Protein AF-A0A388NVZ3-F1 (afdb_monomer)

Foldseek 3Di:
DDDADDDDDPLLRVQLVVCVVVVWDPLLSVLLSLLQCQQQVVVPHHQQAWDWDWDDDPPDPATDFIFGQHQAAKPPDDPCPQVVQFPAADPVNPGGQGHVSLCPFADSVGGRHRVLLSSQVSCVPPTPDAPLVSNVSSLCCQAVWDFRAQVRQVQQVDDDPDPSDDGPLVRCVRAPVSQVQAADPVSHGDHGRDTHHHNVVSVVSNCCSVVNSCCVQPDDPQPDVVVRRCVVDPDDDDHGIDDDDHGDGHRDDDDPPDDDPPPPVPPPPDDDPDDD

Mean predicted aligned error: 10.17 Å

Structure (mmCIF, N/CA/C/O backbone):
data_AF-A0A388NVZ3-F1
#
_entry.id   AF-A0A388NVZ3-F1
#
loop_
_atom_site.group_PDB
_atom_site.id
_atom_site.type_symbol
_atom_site.label_atom_id
_atom_site.label_alt_id
_atom_site.label_comp_id
_atom_site.label_asym_id
_atom_site.label_entity_id
_atom_site.label_seq_id
_atom_site.pdbx_PDB_ins_code
_atom_site.Cartn_x
_atom_site.Cartn_y
_atom_site.Cartn_z
_atom_site.occupancy
_atom_site.B_iso_or_equiv
_atom_site.auth_seq_id
_atom_site.auth_comp_id
_atom_site.auth_asym_id
_atom_site.auth_atom_id
_atom_site.pdbx_PDB_model_num
ATOM 1 N N . MET A 1 1 ? -19.280 10.468 18.216 1.00 57.72 1 MET A N 1
ATOM 2 C CA . MET A 1 1 ? -18.074 11.118 18.780 1.00 57.72 1 MET A CA 1
ATOM 3 C C . MET A 1 1 ? -17.338 11.816 17.650 1.00 57.72 1 MET A C 1
ATOM 5 O O . MET A 1 1 ? -17.316 11.244 16.565 1.00 57.72 1 MET A O 1
ATOM 9 N N . PRO A 1 2 ? -16.773 13.017 17.855 1.00 83.69 2 PRO A N 1
ATOM 10 C CA . PRO A 1 2 ? -15.914 13.631 16.850 1.00 83.69 2 PRO A CA 1
ATOM 11 C C . PRO A 1 2 ? -14.656 12.770 16.673 1.00 83.69 2 PRO A C 1
ATOM 13 O O . PRO A 1 2 ? -14.017 12.387 17.650 1.00 83.69 2 PRO A O 1
ATOM 16 N N . GLY A 1 3 ? -14.330 12.439 15.429 1.00 90.44 3 GLY A N 1
ATOM 17 C CA . GLY A 1 3 ? -13.141 11.686 15.049 1.00 90.44 3 GLY A CA 1
ATOM 18 C C . GLY A 1 3 ? -12.587 12.255 13.750 1.00 90.44 3 GLY A C 1
ATOM 19 O O . GLY A 1 3 ? -13.337 12.815 12.953 1.00 90.44 3 GLY A O 1
ATOM 20 N N . MET A 1 4 ? -11.276 12.148 13.559 1.00 96.88 4 MET A N 1
ATOM 21 C CA . MET A 1 4 ? -10.592 12.653 12.372 1.00 96.88 4 MET A CA 1
ATOM 22 C C . MET A 1 4 ? -9.753 11.534 11.770 1.00 96.88 4 MET A C 1
ATOM 24 O O . MET A 1 4 ? -9.074 10.807 12.495 1.00 96.88 4 MET A O 1
ATOM 28 N N . ILE A 1 5 ? -9.781 11.428 10.447 1.00 97.75 5 ILE A N 1
ATOM 29 C CA . ILE A 1 5 ? -8.901 10.554 9.683 1.00 97.75 5 ILE A CA 1
ATOM 30 C C . ILE A 1 5 ? -8.336 11.335 8.502 1.00 97.75 5 ILE A C 1
ATOM 32 O O . ILE A 1 5 ? -9.037 12.124 7.874 1.00 97.75 5 ILE A O 1
ATOM 36 N N . VAL A 1 6 ? -7.050 11.135 8.230 1.00 98.19 6 VAL A N 1
ATOM 37 C CA . VAL A 1 6 ? -6.326 11.799 7.146 1.00 98.19 6 VAL A CA 1
ATOM 38 C C . VAL A 1 6 ? -5.511 10.742 6.419 1.00 98.19 6 VAL A C 1
ATOM 40 O O . VAL A 1 6 ? -4.816 9.949 7.054 1.00 98.19 6 VAL A O 1
ATOM 43 N N . ALA A 1 7 ? -5.607 10.717 5.094 1.00 97.00 7 ALA A N 1
ATOM 44 C CA . ALA A 1 7 ? -4.864 9.808 4.234 1.00 97.00 7 ALA A CA 1
ATOM 45 C C . ALA A 1 7 ? -4.713 10.426 2.826 1.00 97.00 7 ALA A C 1
ATOM 47 O O . ALA A 1 7 ? -5.509 11.303 2.485 1.00 97.00 7 ALA A O 1
ATOM 48 N N . PRO A 1 8 ? -3.737 9.985 2.003 1.00 94.94 8 PRO A N 1
ATOM 49 C CA . PRO A 1 8 ? -3.503 10.553 0.670 1.00 94.94 8 PRO A CA 1
ATOM 50 C C . PRO A 1 8 ? -4.721 10.524 -0.261 1.00 94.94 8 PRO A C 1
ATOM 52 O O . PRO A 1 8 ? -5.013 11.513 -0.927 1.00 94.94 8 PRO A O 1
ATOM 55 N N . GLN A 1 9 ? -5.437 9.397 -0.308 1.00 95.75 9 GLN A N 1
ATOM 56 C CA . GLN A 1 9 ? -6.577 9.229 -1.210 1.00 95.75 9 GLN A CA 1
ATOM 57 C C . GLN A 1 9 ? -7.928 9.463 -0.506 1.00 95.75 9 GLN A C 1
ATOM 59 O O . GLN A 1 9 ? -8.178 8.854 0.542 1.00 95.75 9 GLN A O 1
ATOM 64 N N . PRO A 1 10 ? -8.843 10.260 -1.099 1.00 96.19 10 PRO A N 1
ATOM 65 C CA . PRO A 1 10 ? -10.142 10.584 -0.502 1.00 96.19 10 PRO A CA 1
ATOM 66 C C . PRO A 1 10 ? -11.015 9.369 -0.180 1.00 96.19 10 PRO A C 1
ATOM 68 O O . PRO A 1 10 ? -11.610 9.320 0.889 1.00 96.19 10 PRO A O 1
ATOM 71 N N . MET A 1 11 ? -11.055 8.351 -1.047 1.00 97.31 11 MET A N 1
ATOM 72 C CA . MET A 1 11 ? -11.863 7.148 -0.794 1.00 97.31 11 MET A CA 1
ATOM 73 C C . MET A 1 11 ? -11.369 6.364 0.432 1.00 97.31 11 MET A C 1
ATOM 75 O O . MET A 1 11 ? -12.171 5.803 1.170 1.00 97.31 11 MET A O 1
ATOM 79 N N . ALA A 1 12 ? -10.059 6.358 0.702 1.00 98.25 12 ALA A N 1
ATOM 80 C CA . ALA A 1 12 ? -9.522 5.739 1.915 1.00 98.25 12 ALA A CA 1
ATOM 81 C C . ALA A 1 12 ? -9.937 6.513 3.178 1.00 98.25 12 ALA A C 1
ATOM 83 O O . ALA A 1 12 ? -10.292 5.904 4.187 1.00 98.25 12 ALA A O 1
ATOM 84 N N . VAL A 1 13 ? -9.928 7.851 3.107 1.00 98.38 13 VAL A N 1
ATOM 85 C CA . VAL A 1 13 ? -10.438 8.734 4.171 1.00 98.38 13 VAL A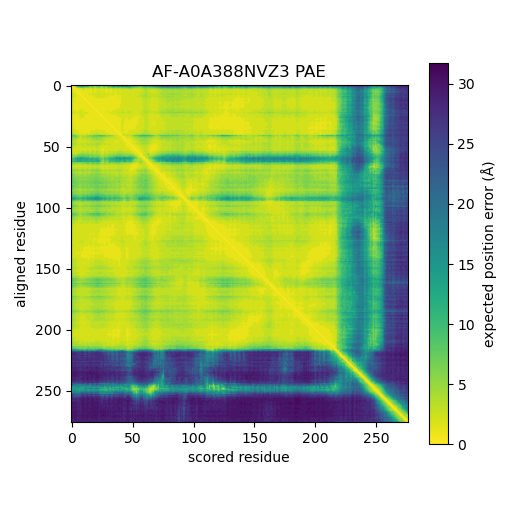 CA 1
ATOM 86 C C . VAL A 1 13 ? -11.924 8.475 4.406 1.00 98.38 13 VAL A C 1
ATOM 88 O O . VAL A 1 13 ? -12.338 8.316 5.550 1.00 98.38 13 VAL A O 1
ATOM 91 N N . GLU A 1 14 ? -12.716 8.385 3.340 1.00 98.31 14 GLU A N 1
ATOM 92 C CA . GLU A 1 14 ? -14.161 8.180 3.411 1.00 98.31 14 GLU A CA 1
ATOM 93 C C . GLU A 1 14 ? -14.522 6.847 4.078 1.00 98.31 14 GLU A C 1
ATOM 95 O O . GLU A 1 14 ? -15.328 6.821 5.008 1.00 98.31 14 GLU A O 1
ATOM 100 N N . GLU A 1 15 ? -13.898 5.740 3.665 1.00 98.69 15 GLU A N 1
ATOM 101 C CA . GLU A 1 15 ? -14.179 4.427 4.258 1.00 98.69 15 GLU A CA 1
ATOM 102 C C . GLU A 1 15 ? -13.719 4.348 5.723 1.00 98.69 15 GLU A C 1
ATOM 104 O O . GLU A 1 15 ? -14.433 3.806 6.566 1.00 98.69 15 GLU A O 1
ATOM 109 N N . GLY A 1 16 ? -12.587 4.962 6.083 1.00 98.44 16 GLY A N 1
ATOM 110 C CA . GLY A 1 16 ? -12.192 5.062 7.490 1.00 98.44 16 GLY A CA 1
ATOM 111 C C . GLY A 1 16 ? -13.115 5.973 8.314 1.00 98.44 16 GLY A C 1
ATOM 112 O O . GLY A 1 16 ? -13.427 5.662 9.464 1.00 98.44 16 GLY A O 1
ATOM 113 N N . ALA A 1 17 ? -13.624 7.063 7.732 1.00 98.44 17 ALA A N 1
ATOM 114 C CA . ALA A 1 17 ? -14.586 7.947 8.388 1.00 98.44 17 ALA A CA 1
ATOM 115 C C . ALA A 1 17 ? -15.931 7.244 8.630 1.00 98.44 17 ALA A C 1
ATOM 117 O O . ALA A 1 17 ? -16.510 7.399 9.706 1.00 98.44 17 ALA A O 1
ATOM 118 N N . LYS A 1 18 ? -16.394 6.410 7.685 1.00 98.12 18 LYS A N 1
ATOM 119 C CA . LYS A 1 18 ? -17.573 5.544 7.865 1.00 98.12 18 LYS A CA 1
ATOM 120 C C . LYS A 1 18 ? -17.399 4.603 9.058 1.00 98.12 18 LYS A C 1
ATOM 122 O O . LYS A 1 18 ? -18.326 4.455 9.851 1.00 98.12 18 LYS A O 1
ATOM 127 N N . VAL A 1 19 ? -16.207 4.031 9.243 1.00 98.25 19 VAL A N 1
ATOM 128 C CA . VAL A 1 19 ? -15.903 3.172 10.401 1.00 98.25 19 VAL A CA 1
ATOM 129 C C . VAL A 1 19 ? -15.973 3.948 11.719 1.00 98.25 19 VAL A C 1
ATOM 131 O O . VAL A 1 19 ? -16.597 3.468 12.667 1.00 98.25 19 VAL A O 1
ATOM 134 N N . LEU A 1 20 ? -15.408 5.160 11.783 1.00 97.88 20 LEU A N 1
ATOM 135 C CA . LEU A 1 20 ? -15.523 6.028 12.966 1.00 97.88 20 LEU A CA 1
ATOM 136 C C . LEU A 1 20 ? -16.984 6.401 13.257 1.00 97.88 20 LEU A C 1
ATOM 138 O O . LEU A 1 20 ? -17.428 6.327 14.404 1.00 97.88 20 LEU A O 1
ATOM 142 N N . ALA A 1 21 ? -17.746 6.768 12.224 1.00 97.25 21 ALA A N 1
ATOM 143 C CA . ALA A 1 21 ? -19.162 7.112 12.342 1.00 97.25 21 ALA A CA 1
ATOM 144 C C . ALA A 1 21 ? -20.006 5.923 12.832 1.00 97.25 21 ALA A C 1
ATOM 146 O O . ALA A 1 21 ? -20.925 6.106 13.627 1.00 97.25 21 ALA A O 1
ATOM 147 N N . ALA A 1 22 ? -19.643 4.703 12.430 1.00 96.69 22 ALA A N 1
ATOM 148 C CA . ALA A 1 22 ? -20.253 3.460 12.890 1.00 96.69 22 ALA A CA 1
ATOM 149 C C . ALA A 1 22 ? -19.779 3.014 14.292 1.00 96.69 22 ALA A C 1
ATOM 151 O O . ALA A 1 22 ? -20.114 1.914 14.733 1.00 96.69 22 ALA A O 1
ATOM 152 N N . GLY A 1 23 ? -18.987 3.825 15.002 1.00 96.25 23 GLY A N 1
ATOM 153 C CA . GLY A 1 23 ? -18.524 3.541 16.364 1.00 96.25 23 GLY A CA 1
ATOM 154 C C . GLY A 1 23 ? -17.281 2.652 16.455 1.00 96.25 23 GLY A C 1
ATOM 155 O O . GLY A 1 23 ? -16.967 2.166 17.539 1.00 96.25 23 GLY A O 1
ATOM 156 N N . GLY A 1 24 ? -16.577 2.415 15.343 1.00 97.19 24 GLY A N 1
ATOM 157 C CA . GLY A 1 24 ? -15.221 1.863 15.374 1.00 97.19 24 GLY A CA 1
ATOM 158 C C . GLY A 1 24 ? -14.233 2.838 16.020 1.00 97.19 24 GLY A C 1
ATOM 159 O O . GLY A 1 24 ? -14.474 4.046 16.097 1.00 97.19 24 GLY A O 1
ATOM 160 N N . ASN A 1 25 ? -13.111 2.318 16.504 1.00 96.50 25 ASN A N 1
ATOM 161 C CA . ASN A 1 25 ? -12.053 3.131 17.086 1.00 96.50 25 ASN A CA 1
ATOM 162 C C . ASN A 1 25 ? -11.057 3.630 16.017 1.00 96.50 25 ASN A C 1
ATOM 164 O O . ASN A 1 25 ? -11.170 3.330 14.828 1.00 96.50 25 ASN A O 1
ATOM 168 N N . ALA A 1 26 ? -10.054 4.402 16.447 1.00 96.81 26 ALA A N 1
ATOM 169 C CA . ALA A 1 26 ? -9.039 4.956 15.548 1.00 96.81 26 ALA A CA 1
ATOM 170 C C . ALA A 1 26 ? -8.237 3.882 14.784 1.00 96.81 26 ALA A C 1
ATOM 172 O O . ALA A 1 26 ? -7.829 4.118 13.650 1.00 96.81 26 ALA A O 1
ATOM 173 N N . PHE A 1 27 ? -8.022 2.707 15.380 1.00 97.62 27 PHE A N 1
ATOM 174 C CA . PHE A 1 27 ? -7.290 1.605 14.758 1.00 97.62 27 PHE A CA 1
ATOM 175 C C . PHE A 1 27 ? -8.147 0.863 13.732 1.00 97.62 27 PHE A C 1
ATOM 177 O O . PHE A 1 27 ? -7.641 0.571 12.652 1.00 97.62 27 PHE A O 1
ATOM 184 N N . ASP A 1 28 ? -9.438 0.641 14.010 1.00 98.44 28 ASP A N 1
ATOM 185 C CA . ASP A 1 28 ? -10.381 0.074 13.036 1.00 98.44 28 ASP A CA 1
ATOM 186 C C . ASP A 1 28 ? -10.428 0.945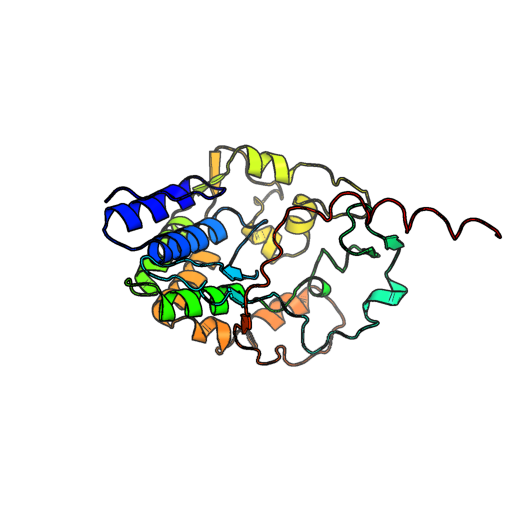 11.769 1.00 98.44 28 ASP A C 1
ATOM 188 O O . ASP A 1 28 ? -10.295 0.468 10.638 1.00 98.44 28 ASP A O 1
ATOM 192 N N . ALA A 1 29 ? -10.555 2.260 11.966 1.00 98.50 29 ALA A N 1
ATOM 193 C CA . ALA A 1 29 ? -10.580 3.232 10.882 1.00 98.50 29 ALA A CA 1
ATOM 194 C C . ALA A 1 29 ? -9.253 3.269 10.108 1.00 98.50 29 ALA A C 1
ATOM 196 O O . ALA A 1 29 ? -9.261 3.282 8.878 1.00 98.50 29 ALA A O 1
ATOM 197 N N . ALA A 1 30 ? -8.114 3.235 10.810 1.00 98.25 30 ALA A N 1
ATOM 198 C CA . ALA A 1 30 ? -6.791 3.240 10.190 1.00 98.25 30 ALA A CA 1
ATOM 199 C C . ALA A 1 30 ? -6.510 1.967 9.377 1.00 98.25 30 ALA A C 1
ATOM 201 O O . ALA A 1 30 ? -5.986 2.068 8.270 1.00 98.25 30 ALA A O 1
ATOM 202 N N . VAL A 1 31 ? -6.871 0.781 9.882 1.00 98.50 31 VAL A N 1
ATOM 203 C CA . VAL A 1 31 ? -6.703 -0.489 9.152 1.00 98.50 31 VAL A CA 1
ATOM 204 C C . VAL A 1 31 ? -7.575 -0.505 7.899 1.00 98.50 31 VAL A C 1
ATOM 206 O O . VAL A 1 31 ? -7.082 -0.845 6.824 1.00 98.50 31 VAL A O 1
ATOM 209 N N . THR A 1 32 ? -8.832 -0.071 8.014 1.00 98.75 32 THR A N 1
ATOM 210 C CA . THR A 1 32 ? -9.753 0.024 6.870 1.00 98.75 32 THR A CA 1
ATOM 211 C C . THR A 1 32 ? -9.222 0.988 5.813 1.00 98.75 32 THR A C 1
ATOM 213 O O . THR A 1 32 ? -9.114 0.639 4.637 1.00 98.75 32 THR A O 1
ATOM 216 N N . ALA A 1 33 ? -8.813 2.189 6.232 1.00 98.62 33 ALA A N 1
ATOM 217 C CA . ALA A 1 33 ? -8.243 3.179 5.329 1.00 98.62 33 ALA A CA 1
ATOM 218 C C . ALA A 1 33 ? -6.954 2.675 4.673 1.00 98.62 33 ALA A C 1
ATOM 220 O O . ALA A 1 33 ? -6.791 2.851 3.472 1.00 98.62 33 ALA A O 1
ATOM 221 N N . ALA A 1 34 ? -6.060 2.010 5.411 1.00 98.12 34 ALA A N 1
ATOM 222 C CA . ALA A 1 34 ? -4.831 1.442 4.859 1.00 98.12 34 ALA A CA 1
ATOM 223 C C . ALA A 1 34 ? -5.108 0.335 3.828 1.00 98.12 34 ALA A C 1
ATOM 225 O O . ALA A 1 34 ? -4.442 0.286 2.793 1.00 98.12 34 ALA A O 1
ATOM 226 N N . ALA A 1 35 ? -6.104 -0.523 4.072 1.00 98.12 35 ALA A N 1
ATOM 227 C CA . ALA A 1 35 ? -6.509 -1.556 3.123 1.00 98.12 35 ALA A CA 1
ATOM 228 C C . ALA A 1 35 ? -7.051 -0.942 1.822 1.00 98.12 35 ALA A C 1
ATOM 230 O O . ALA A 1 35 ? -6.645 -1.353 0.736 1.00 98.12 35 ALA A O 1
ATOM 231 N N . VAL A 1 36 ? -7.911 0.078 1.923 1.00 98.56 36 VAL A N 1
ATOM 232 C CA . VAL A 1 36 ? -8.451 0.799 0.759 1.00 98.56 36 VAL A CA 1
ATOM 233 C C . VAL A 1 36 ? -7.349 1.559 0.022 1.00 98.56 36 VAL A C 1
ATOM 235 O O . VAL A 1 36 ? -7.241 1.445 -1.196 1.00 98.56 36 VAL A O 1
ATOM 238 N N . GLN A 1 37 ? -6.487 2.274 0.749 1.00 98.00 37 GLN A N 1
ATOM 239 C CA . GLN A 1 37 ? -5.323 2.983 0.207 1.00 98.00 37 GLN A CA 1
ATOM 240 C C . GLN A 1 37 ? -4.444 2.046 -0.624 1.00 98.00 37 GLN A C 1
ATOM 242 O O . GLN A 1 37 ? -4.074 2.372 -1.746 1.00 98.00 37 GLN A O 1
ATOM 247 N N . GLY A 1 38 ? -4.177 0.850 -0.095 1.00 96.56 38 GLY A N 1
ATOM 248 C CA . GLY A 1 38 ? -3.367 -0.162 -0.759 1.00 96.56 38 GLY A CA 1
ATOM 249 C C . GLY A 1 38 ? -3.966 -0.713 -2.052 1.00 96.56 38 GLY A C 1
ATOM 250 O O . GLY A 1 38 ? -3.234 -1.353 -2.801 1.00 96.56 38 GLY A O 1
ATOM 251 N N . VAL A 1 39 ? -5.260 -0.499 -2.311 1.00 97.00 39 VAL A N 1
ATOM 252 C CA . VAL A 1 39 ? -5.921 -0.829 -3.584 1.00 97.00 39 VAL A CA 1
ATOM 253 C C . VAL A 1 39 ? -5.781 0.324 -4.573 1.00 97.00 39 VAL A C 1
ATOM 255 O O . VAL A 1 39 ? -5.404 0.105 -5.722 1.00 97.00 39 VAL A O 1
ATOM 258 N N . ILE A 1 40 ? -6.078 1.544 -4.125 1.00 96.31 40 ILE A N 1
ATOM 259 C CA . ILE A 1 40 ? -6.248 2.705 -5.009 1.00 96.31 40 ILE A CA 1
ATOM 260 C C . ILE A 1 40 ? -4.966 3.523 -5.225 1.00 96.31 40 ILE A C 1
ATOM 262 O O . ILE A 1 40 ? -4.925 4.356 -6.131 1.00 96.31 40 ILE A O 1
ATOM 266 N N . ASP A 1 41 ? -3.909 3.269 -4.444 1.00 94.31 41 ASP A N 1
ATOM 267 C CA . ASP A 1 41 ? -2.601 3.926 -4.559 1.00 94.31 41 ASP A CA 1
ATOM 268 C C . ASP A 1 41 ? -1.428 2.931 -4.740 1.00 94.31 41 ASP A C 1
ATOM 270 O O . ASP A 1 41 ? -0.518 2.845 -3.905 1.00 94.31 41 ASP A O 1
ATOM 274 N N . PRO A 1 42 ? -1.414 2.170 -5.852 1.00 83.56 42 PRO A N 1
ATOM 275 C CA . PRO A 1 42 ? -0.593 0.962 -6.029 1.00 83.56 42 PRO A CA 1
ATOM 276 C C . PRO A 1 42 ? 0.923 1.195 -6.065 1.00 83.56 42 PRO A C 1
ATOM 278 O O . PRO A 1 42 ? 1.695 0.254 -5.899 1.00 83.56 42 PRO A O 1
ATOM 281 N N . HIS A 1 43 ? 1.359 2.435 -6.295 1.00 88.31 43 HIS A N 1
ATOM 282 C CA . HIS A 1 43 ? 2.780 2.798 -6.394 1.00 88.31 43 HIS A CA 1
ATOM 283 C C . HIS A 1 43 ? 3.384 3.228 -5.060 1.00 88.31 43 HIS A C 1
ATOM 285 O O . HIS A 1 43 ? 4.600 3.339 -4.944 1.00 88.31 43 HIS A O 1
ATOM 291 N N . SER A 1 44 ? 2.540 3.472 -4.060 1.00 91.69 44 SER A N 1
ATOM 292 C CA . SER A 1 44 ? 2.953 4.064 -2.788 1.00 91.69 44 SER A CA 1
ATOM 293 C C . SER A 1 44 ? 2.725 3.116 -1.619 1.00 91.69 44 SER A C 1
ATOM 295 O O . SER A 1 44 ? 3.501 3.121 -0.664 1.00 91.69 44 SER A O 1
ATOM 297 N N . CYS A 1 45 ? 1.690 2.276 -1.675 1.00 94.00 45 CYS A N 1
ATOM 298 C CA . CYS A 1 45 ? 1.421 1.305 -0.623 1.00 94.00 45 CYS A CA 1
ATOM 299 C C . CYS A 1 45 ? 0.625 0.097 -1.133 1.00 94.00 45 CYS A C 1
ATOM 301 O O . CYS A 1 45 ? 0.082 0.093 -2.233 1.00 94.00 45 CYS A O 1
ATOM 303 N N . GLY A 1 46 ? 0.561 -0.950 -0.312 1.00 94.94 46 GLY A N 1
ATOM 304 C CA . GLY A 1 46 ? -0.203 -2.156 -0.611 1.00 94.94 46 GLY A CA 1
ATOM 305 C C . GLY A 1 46 ? 0.262 -3.351 0.210 1.00 94.94 46 GLY A C 1
ATOM 306 O O . GLY A 1 46 ? 1.207 -3.257 0.999 1.00 94.94 46 GLY A O 1
ATOM 307 N N . LEU A 1 47 ? -0.376 -4.505 -0.005 1.00 94.12 47 LEU A N 1
ATOM 308 C CA . LEU A 1 47 ? -0.048 -5.739 0.723 1.00 94.12 47 LEU A CA 1
ATOM 309 C C . LEU A 1 47 ? 1.412 -6.195 0.527 1.00 94.12 47 LEU A C 1
ATOM 311 O O . LEU A 1 47 ? 1.958 -6.883 1.388 1.00 94.12 47 LEU A O 1
ATOM 315 N N . GLY A 1 48 ? 2.044 -5.806 -0.587 1.00 91.56 48 GLY A N 1
ATOM 316 C CA . GLY A 1 48 ? 3.451 -6.087 -0.896 1.00 91.56 48 GLY A CA 1
ATOM 317 C C . GLY A 1 48 ? 4.467 -5.201 -0.161 1.00 91.56 48 GLY A C 1
ATOM 318 O O . GLY A 1 48 ? 5.665 -5.420 -0.303 1.00 91.56 48 GLY A O 1
ATOM 319 N N . GLY A 1 49 ? 4.013 -4.211 0.611 1.00 92.69 49 GLY A N 1
ATOM 320 C CA . GLY A 1 49 ? 4.876 -3.249 1.294 1.00 92.69 49 GLY A CA 1
ATOM 321 C C . GLY A 1 49 ? 5.237 -3.623 2.733 1.00 92.69 49 GLY A C 1
ATOM 322 O O . GLY A 1 49 ? 5.249 -4.788 3.145 1.00 92.69 49 GLY A O 1
ATOM 323 N N . TYR A 1 50 ? 5.504 -2.588 3.523 1.00 93.62 50 TYR A N 1
ATOM 324 C CA . TYR A 1 50 ? 5.832 -2.649 4.945 1.00 93.62 50 TYR A CA 1
ATOM 325 C C . TYR A 1 50 ? 4.914 -1.733 5.753 1.00 93.62 50 TYR A C 1
ATOM 327 O O . TYR A 1 50 ? 4.182 -0.924 5.188 1.00 93.62 50 TYR A O 1
ATOM 335 N N . LEU A 1 51 ? 4.948 -1.864 7.075 1.00 95.12 51 LEU A N 1
ATOM 336 C CA . LEU A 1 51 ? 4.138 -1.057 7.976 1.00 95.12 51 LEU A CA 1
ATOM 337 C C . LEU A 1 51 ? 4.949 -0.627 9.193 1.00 95.12 51 LEU A C 1
ATOM 339 O O . LEU A 1 51 ? 5.690 -1.419 9.767 1.00 95.12 51 LEU A O 1
ATOM 343 N N . VAL A 1 52 ? 4.738 0.614 9.621 1.00 95.44 52 VAL A N 1
ATOM 344 C CA . VAL A 1 52 ? 5.154 1.100 10.936 1.00 95.44 52 VAL A CA 1
ATOM 345 C C . VAL A 1 52 ? 3.957 1.794 11.576 1.00 95.44 52 VAL A C 1
ATOM 347 O O . VAL A 1 52 ? 3.386 2.702 10.978 1.00 95.44 52 VAL A O 1
ATOM 350 N N . LEU A 1 53 ? 3.580 1.386 12.788 1.00 95.25 53 LEU A N 1
ATOM 351 C CA . LEU A 1 53 ? 2.567 2.072 13.588 1.00 95.25 53 LEU A CA 1
ATOM 352 C C . LEU A 1 53 ? 3.227 2.751 14.782 1.00 95.25 53 LEU A C 1
ATOM 354 O O . LEU A 1 53 ? 3.889 2.107 15.597 1.00 95.25 53 LEU A O 1
ATOM 358 N N . THR A 1 54 ? 2.948 4.043 14.929 1.00 94.69 54 THR A N 1
ATOM 359 C CA . THR A 1 54 ? 3.048 4.727 16.217 1.00 94.69 54 THR A CA 1
ATOM 360 C C . THR A 1 54 ? 1.638 4.927 16.756 1.00 94.69 54 THR A C 1
ATOM 362 O O . THR A 1 54 ? 0.731 5.294 16.012 1.00 94.69 54 THR A O 1
ATOM 365 N N . ALA A 1 55 ? 1.440 4.634 18.037 1.00 92.31 55 ALA A N 1
ATOM 366 C CA . ALA A 1 55 ? 0.130 4.672 18.666 1.00 92.31 55 ALA A CA 1
ATOM 367 C C . ALA A 1 55 ? 0.185 5.447 19.981 1.00 92.31 55 ALA A C 1
ATOM 369 O O . ALA A 1 55 ? 1.212 5.506 20.660 1.00 92.31 55 ALA A O 1
ATOM 370 N N . HIS A 1 56 ? -0.948 6.039 20.337 1.00 90.44 56 HIS A N 1
ATOM 371 C CA . HIS A 1 56 ? -1.166 6.656 21.633 1.00 90.44 56 HIS A CA 1
ATOM 372 C C . HIS A 1 56 ? -2.625 6.433 22.016 1.00 90.44 56 HIS A C 1
ATOM 374 O O . HIS A 1 56 ? -3.526 6.893 21.313 1.00 90.44 56 HIS A O 1
ATOM 380 N N . ARG A 1 57 ? -2.862 5.687 23.097 1.00 90.19 57 ARG A N 1
ATOM 381 C CA . ARG A 1 57 ? -4.215 5.398 23.581 1.00 90.19 57 ARG A CA 1
ATOM 382 C C . ARG A 1 57 ? -4.574 6.325 24.734 1.00 90.19 57 ARG A C 1
ATOM 384 O O . ARG A 1 57 ? -3.727 6.678 25.550 1.00 90.19 57 ARG A O 1
ATOM 391 N N . THR A 1 58 ? -5.846 6.697 24.806 1.00 87.62 58 THR A N 1
ATOM 392 C CA . THR A 1 58 ? -6.382 7.543 25.876 1.00 87.62 58 THR A CA 1
ATOM 393 C C . THR A 1 58 ? -6.037 6.979 27.254 1.00 87.62 58 THR A C 1
ATOM 395 O O . THR A 1 58 ? -6.164 5.778 27.487 1.00 87.62 58 THR A O 1
ATOM 398 N N . GLY A 1 59 ? -5.613 7.852 28.168 1.00 86.31 59 GLY A N 1
ATOM 399 C CA . GLY A 1 59 ? -5.286 7.481 29.546 1.00 86.31 59 GLY A CA 1
ATOM 400 C C . GLY A 1 59 ? -3.919 6.816 29.730 1.00 86.31 59 GLY A C 1
ATOM 401 O O . GLY A 1 59 ? -3.570 6.488 30.861 1.00 86.31 59 GLY A O 1
ATOM 402 N N . GLN A 1 60 ? -3.127 6.633 28.668 1.00 83.88 60 GLN A N 1
ATOM 403 C CA . GLN A 1 60 ? -1.748 6.176 28.806 1.00 83.88 60 GLN A CA 1
ATOM 404 C C . GLN A 1 60 ? -0.775 7.346 28.927 1.00 83.88 60 GLN A C 1
ATOM 406 O O . GLN A 1 60 ? -0.779 8.271 28.123 1.00 83.88 60 GLN A O 1
ATOM 411 N N . THR A 1 61 ? 0.075 7.284 29.949 1.00 79.81 61 THR A N 1
ATOM 412 C CA . THR A 1 61 ? 1.174 8.232 30.181 1.00 79.81 61 THR A CA 1
ATOM 413 C C . THR A 1 61 ? 2.466 7.796 29.496 1.00 79.81 61 THR A C 1
ATOM 415 O O . THR A 1 61 ? 3.286 8.633 29.126 1.00 79.81 61 THR A O 1
ATOM 418 N N . ALA A 1 62 ? 2.644 6.487 29.304 1.00 79.94 62 ALA A N 1
ATOM 419 C CA . ALA A 1 62 ? 3.747 5.922 28.543 1.00 79.94 62 ALA A CA 1
ATOM 420 C C . ALA A 1 62 ? 3.339 5.721 27.072 1.00 79.94 62 ALA A C 1
ATOM 422 O O . ALA A 1 62 ? 2.201 5.332 26.802 1.00 79.94 62 ALA A O 1
ATOM 423 N N . PRO A 1 63 ? 4.248 5.958 26.111 1.00 75.38 63 PRO A N 1
ATOM 424 C CA . PRO A 1 63 ? 3.977 5.685 24.707 1.00 75.38 63 PRO A CA 1
ATOM 425 C C . PRO A 1 63 ? 3.801 4.182 24.463 1.00 75.38 63 PRO A C 1
ATOM 427 O O . PRO A 1 63 ? 4.543 3.363 25.009 1.00 75.38 63 PRO A O 1
ATOM 430 N N . GLU A 1 64 ? 2.861 3.829 23.585 1.00 87.06 64 GLU A N 1
ATOM 431 C CA . GLU A 1 64 ? 2.723 2.456 23.097 1.00 87.06 64 GLU A CA 1
ATOM 432 C C . GLU A 1 64 ? 4.002 2.028 22.350 1.00 87.06 64 GLU A C 1
ATOM 434 O O . GLU A 1 64 ? 4.648 2.859 21.690 1.00 87.06 64 GLU A O 1
ATOM 439 N N . PRO A 1 65 ? 4.381 0.738 22.409 1.00 85.75 65 PRO A N 1
ATOM 440 C CA . PRO A 1 65 ? 5.455 0.212 21.582 1.00 85.75 65 PRO A CA 1
ATOM 441 C C . PRO A 1 65 ? 5.177 0.450 20.096 1.00 85.75 65 PRO A C 1
ATOM 443 O O . PRO A 1 65 ? 4.047 0.314 19.627 1.00 85.75 65 PRO A O 1
ATOM 446 N N . ILE A 1 66 ? 6.229 0.754 19.338 1.00 90.88 66 ILE A N 1
ATOM 447 C CA . ILE A 1 66 ? 6.126 0.855 17.882 1.00 90.88 66 ILE A CA 1
ATOM 448 C C . ILE A 1 66 ? 5.906 -0.551 17.333 1.00 90.88 66 ILE A C 1
ATOM 450 O O . ILE A 1 66 ? 6.705 -1.441 17.630 1.00 90.88 66 ILE A O 1
ATOM 454 N N . ILE A 1 67 ? 4.871 -0.741 16.514 1.00 91.56 67 ILE A N 1
ATOM 455 C CA . ILE A 1 67 ? 4.765 -1.942 15.679 1.00 91.56 67 ILE A CA 1
ATOM 456 C C . ILE A 1 67 ? 5.565 -1.670 14.414 1.00 91.56 67 ILE A C 1
ATOM 458 O O . ILE A 1 67 ? 5.166 -0.848 13.595 1.00 91.56 67 ILE A O 1
ATOM 462 N N . ASP A 1 68 ? 6.690 -2.359 14.272 1.00 91.81 68 ASP A N 1
ATOM 463 C CA . ASP A 1 68 ? 7.568 -2.298 13.109 1.00 91.81 68 ASP A CA 1
ATOM 464 C C . ASP A 1 68 ? 7.470 -3.615 12.326 1.00 91.81 68 ASP A C 1
ATOM 466 O O . ASP A 1 68 ? 7.863 -4.689 12.798 1.00 91.81 68 ASP A O 1
ATOM 470 N N . ALA A 1 69 ? 6.902 -3.539 11.127 1.00 92.56 69 ALA A N 1
ATOM 471 C CA . ALA A 1 69 ? 6.741 -4.642 10.192 1.00 92.56 69 ALA A CA 1
ATOM 472 C C . ALA A 1 69 ? 7.444 -4.284 8.868 1.00 92.56 69 ALA A C 1
ATOM 474 O O . ALA A 1 69 ? 6.774 -3.954 7.884 1.00 92.56 69 ALA A O 1
ATOM 475 N N . PRO A 1 70 ? 8.790 -4.326 8.842 1.00 87.75 70 PRO A N 1
ATOM 476 C CA . PRO A 1 70 ? 9.591 -3.838 7.728 1.00 87.75 70 PRO A CA 1
ATOM 477 C C . PRO A 1 70 ? 9.500 -4.759 6.509 1.00 87.75 70 PRO A C 1
ATOM 479 O O . PRO A 1 70 ? 9.137 -5.933 6.617 1.00 87.75 70 PRO A O 1
ATOM 482 N N . ALA A 1 71 ? 9.917 -4.240 5.356 1.00 89.12 71 ALA A N 1
ATOM 483 C CA . ALA A 1 71 ? 10.210 -5.056 4.190 1.00 89.12 71 ALA A CA 1
ATOM 484 C C . ALA A 1 71 ? 11.648 -5.572 4.325 1.00 89.12 71 ALA A C 1
ATOM 486 O O . ALA A 1 71 ? 12.597 -4.790 4.286 1.00 89.12 71 ALA A O 1
ATOM 487 N N . THR A 1 72 ? 11.828 -6.871 4.559 1.00 89.00 72 THR A N 1
ATOM 488 C CA . THR A 1 72 ? 13.162 -7.430 4.841 1.00 89.00 72 THR A CA 1
ATOM 489 C C . THR A 1 72 ? 13.809 -8.011 3.594 1.00 89.00 72 THR A C 1
ATOM 491 O O . THR A 1 72 ? 13.115 -8.565 2.745 1.00 89.00 72 THR A O 1
ATOM 494 N N . ALA A 1 73 ? 15.141 -7.989 3.525 1.00 89.69 73 ALA A N 1
ATOM 495 C CA . ALA A 1 73 ? 15.879 -8.712 2.494 1.00 89.69 73 ALA A CA 1
ATOM 496 C C . ALA A 1 73 ? 15.489 -10.203 2.459 1.00 89.69 73 ALA A C 1
ATOM 498 O O . ALA A 1 73 ? 15.238 -10.828 3.498 1.00 89.69 73 ALA A O 1
ATOM 499 N N . GLY A 1 74 ? 15.424 -10.769 1.253 1.00 86.44 74 GLY A N 1
ATOM 500 C CA . GLY A 1 74 ? 15.178 -12.195 1.058 1.00 86.44 74 GLY A CA 1
ATOM 501 C C . GLY A 1 74 ? 16.331 -13.057 1.576 1.00 86.44 74 GLY A C 1
ATOM 502 O O . GLY A 1 74 ? 17.470 -12.615 1.662 1.00 86.44 74 GLY A O 1
ATOM 503 N N . SER A 1 75 ? 16.053 -14.325 1.879 1.00 84.31 75 SER A N 1
ATOM 504 C CA . SER A 1 75 ? 17.036 -15.260 2.454 1.00 84.31 75 SER A CA 1
ATOM 505 C C . SER A 1 75 ? 18.201 -15.626 1.525 1.00 84.31 75 SER A C 1
ATOM 507 O O . SER A 1 75 ? 19.141 -16.270 1.971 1.00 84.31 75 SER A O 1
ATOM 509 N N . LEU A 1 76 ? 18.111 -15.269 0.241 1.00 85.25 76 LEU A N 1
ATOM 510 C CA . LEU A 1 76 ? 19.136 -15.511 -0.781 1.00 85.25 76 LEU A CA 1
ATOM 511 C C . LEU A 1 76 ? 19.908 -14.239 -1.166 1.00 85.25 76 LEU A C 1
ATOM 513 O O . LEU A 1 76 ? 20.739 -14.286 -2.067 1.00 85.25 76 LEU A O 1
ATOM 517 N N . VAL A 1 77 ? 19.615 -13.107 -0.521 1.00 89.44 77 VAL A N 1
ATOM 518 C CA . VAL A 1 77 ? 20.376 -11.868 -0.704 1.00 89.44 77 VAL A CA 1
ATOM 519 C C . VAL A 1 77 ? 21.767 -12.054 -0.106 1.00 89.44 77 VAL A C 1
ATOM 521 O O . VAL A 1 77 ? 21.899 -12.491 1.038 1.00 89.44 77 VAL A O 1
ATOM 524 N N . THR A 1 78 ? 22.797 -11.699 -0.869 1.00 93.06 78 THR A N 1
ATOM 525 C CA . THR A 1 78 ? 24.180 -11.604 -0.390 1.00 93.06 78 THR A CA 1
ATOM 526 C C . THR A 1 78 ? 24.582 -10.138 -0.292 1.00 93.06 78 THR A C 1
ATOM 528 O O . THR A 1 78 ? 24.013 -9.281 -0.970 1.00 93.06 78 THR A O 1
ATOM 531 N N . ALA A 1 79 ? 25.553 -9.834 0.571 1.00 92.12 79 ALA A N 1
ATOM 532 C CA . ALA A 1 79 ? 26.011 -8.460 0.788 1.00 92.12 79 ALA A CA 1
ATOM 533 C C . ALA A 1 79 ? 26.570 -7.807 -0.490 1.00 92.12 79 ALA A C 1
ATOM 535 O O . ALA A 1 79 ? 26.537 -6.590 -0.632 1.00 92.12 79 ALA A O 1
ATOM 536 N N . ASP A 1 80 ? 27.061 -8.625 -1.413 1.00 94.12 80 ASP A N 1
ATOM 537 C CA . ASP A 1 80 ? 27.813 -8.236 -2.594 1.00 94.12 80 ASP A CA 1
ATOM 538 C C . ASP A 1 80 ? 27.008 -8.384 -3.899 1.00 94.12 80 ASP A C 1
ATOM 540 O O . ASP A 1 80 ? 27.518 -8.085 -4.975 1.00 94.12 80 ASP A O 1
ATOM 544 N N . MET A 1 81 ? 25.728 -8.782 -3.824 1.00 92.69 81 MET A N 1
ATOM 545 C CA . MET A 1 81 ? 24.926 -9.154 -4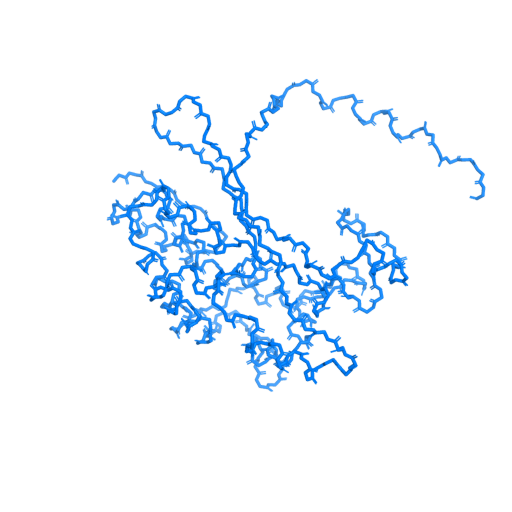.999 1.00 92.69 81 MET A CA 1
ATOM 546 C C . MET A 1 81 ? 24.830 -8.066 -6.078 1.00 92.69 81 MET A C 1
ATOM 548 O O . MET A 1 81 ? 24.553 -8.391 -7.227 1.00 92.69 81 MET A O 1
ATOM 552 N N . TRP A 1 82 ? 25.006 -6.791 -5.725 1.00 94.31 82 TRP A N 1
ATOM 553 C CA . TRP A 1 82 ? 24.920 -5.653 -6.647 1.00 94.31 82 TRP A CA 1
ATOM 554 C C . TRP A 1 82 ? 26.242 -4.919 -6.862 1.00 94.31 82 TRP A C 1
ATOM 556 O O . TRP A 1 82 ? 26.239 -3.918 -7.568 1.00 94.31 82 TRP A O 1
ATOM 566 N N . GLN A 1 83 ? 27.357 -5.384 -6.290 1.00 95.31 83 GLN A N 1
ATOM 567 C CA . GLN A 1 83 ? 28.627 -4.643 -6.319 1.00 95.31 83 GLN A CA 1
ATOM 568 C C . GLN A 1 83 ? 29.072 -4.283 -7.747 1.00 95.31 83 GLN A C 1
ATOM 570 O O . GLN A 1 83 ? 29.464 -3.147 -8.001 1.00 95.31 83 GLN A O 1
ATOM 575 N N . ASP 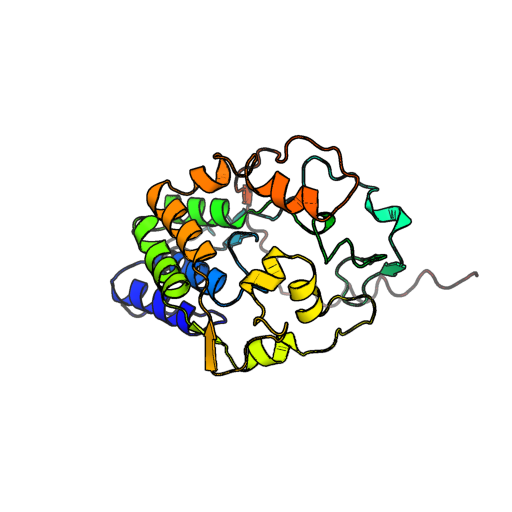A 1 84 ? 28.903 -5.214 -8.689 1.00 95.38 84 ASP A N 1
ATOM 576 C CA . ASP A 1 84 ? 29.305 -5.050 -10.090 1.00 95.38 84 ASP A CA 1
ATOM 577 C C . ASP A 1 84 ? 28.261 -4.310 -10.939 1.00 95.38 84 ASP A C 1
ATOM 579 O O . ASP A 1 84 ? 28.515 -3.973 -12.099 1.00 95.38 84 ASP A O 1
ATOM 583 N N . GLU A 1 85 ? 27.081 -4.053 -10.372 1.00 95.75 85 GLU A N 1
ATOM 584 C CA . GLU A 1 85 ? 25.977 -3.363 -11.038 1.00 95.75 85 GLU A CA 1
ATOM 585 C C . GLU A 1 85 ? 25.992 -1.859 -10.760 1.00 95.75 85 GLU A C 1
ATOM 587 O O . GLU A 1 85 ? 25.302 -1.119 -11.452 1.00 95.75 85 GLU A O 1
ATOM 592 N N . ILE A 1 86 ? 26.749 -1.388 -9.765 1.00 96.62 86 ILE A N 1
ATOM 593 C CA . ILE A 1 86 ? 26.742 0.021 -9.355 1.00 96.62 86 ILE A CA 1
ATOM 594 C C . ILE A 1 86 ? 27.271 0.908 -10.485 1.00 96.62 86 ILE A C 1
ATOM 596 O O . ILE A 1 86 ? 28.390 0.735 -10.966 1.00 96.62 86 ILE A O 1
ATOM 600 N N . LEU A 1 87 ? 26.463 1.894 -10.871 1.00 96.38 87 LEU A N 1
ATOM 601 C CA . LEU A 1 87 ? 26.848 2.974 -11.775 1.00 96.38 87 LEU A CA 1
ATOM 602 C C . LEU A 1 87 ? 27.339 4.182 -10.976 1.00 96.38 87 LEU A C 1
ATOM 604 O O . LEU A 1 87 ? 28.433 4.692 -11.204 1.00 96.38 87 LEU A O 1
ATOM 608 N N . SER A 1 88 ? 26.535 4.628 -10.012 1.00 95.44 88 SER A N 1
ATOM 609 C CA . SER A 1 88 ? 26.826 5.782 -9.161 1.00 95.44 88 SER A CA 1
ATOM 610 C C . SER A 1 88 ? 25.912 5.797 -7.932 1.00 95.44 88 SER A C 1
ATOM 612 O O . SER A 1 88 ? 24.953 5.028 -7.831 1.00 95.44 88 SER A O 1
ATOM 614 N N . ALA A 1 89 ? 26.219 6.649 -6.953 1.00 95.06 89 ALA A N 1
ATOM 615 C CA . ALA A 1 89 ? 25.306 6.905 -5.840 1.00 95.06 89 ALA A CA 1
ATOM 616 C C . ALA A 1 89 ? 24.082 7.692 -6.332 1.00 95.06 89 ALA A C 1
ATOM 618 O O . ALA A 1 89 ? 24.234 8.625 -7.120 1.00 95.06 89 ALA A O 1
ATOM 619 N N . ASN A 1 90 ? 22.889 7.353 -5.836 1.00 92.00 90 ASN A N 1
ATOM 620 C CA . ASN A 1 90 ? 21.684 8.111 -6.162 1.00 92.00 90 ASN A CA 1
ATOM 621 C C . ASN A 1 90 ? 21.763 9.504 -5.488 1.00 92.00 90 ASN A C 1
ATOM 623 O O . ASN A 1 90 ? 21.897 9.566 -4.258 1.00 92.00 90 ASN A O 1
ATOM 627 N N . PRO A 1 91 ? 21.657 10.623 -6.235 1.00 91.44 91 PRO A N 1
ATOM 628 C CA . PRO A 1 91 ? 21.763 11.977 -5.682 1.00 91.44 91 PRO A CA 1
ATOM 629 C C . PRO A 1 91 ? 20.702 12.322 -4.629 1.00 91.44 91 PRO A C 1
ATOM 631 O O . PRO A 1 91 ? 20.924 13.206 -3.803 1.00 91.44 91 PRO A O 1
ATOM 634 N N . THR A 1 92 ? 19.571 11.611 -4.612 1.00 87.12 92 THR A N 1
ATOM 635 C CA . THR A 1 92 ? 18.520 11.763 -3.590 1.00 87.12 92 THR A CA 1
ATOM 636 C C . THR A 1 92 ? 18.932 11.218 -2.215 1.00 87.12 92 THR A C 1
ATOM 638 O O . THR A 1 92 ? 18.227 11.429 -1.229 1.00 87.12 92 THR A O 1
ATOM 641 N N . GLY A 1 93 ? 20.069 10.517 -2.130 1.00 83.88 93 GLY A N 1
ATOM 642 C CA . GLY A 1 93 ? 20.578 9.893 -0.907 1.00 83.88 93 GLY A CA 1
ATOM 643 C C . GLY A 1 93 ? 20.012 8.497 -0.630 1.00 83.88 93 GLY A C 1
ATOM 644 O O . GLY A 1 93 ? 20.388 7.876 0.365 1.00 83.88 93 GLY A O 1
ATOM 645 N N . TRP A 1 94 ? 19.147 7.975 -1.504 1.00 83.31 94 TRP A N 1
ATOM 646 C CA . TRP A 1 94 ? 18.515 6.664 -1.354 1.00 83.31 94 TRP A CA 1
ATOM 647 C C . TRP A 1 94 ? 19.180 5.606 -2.245 1.00 83.31 94 TRP A C 1
ATOM 649 O O . TRP A 1 94 ? 18.659 5.215 -3.285 1.00 83.31 94 TRP A O 1
ATOM 659 N N . GLY A 1 95 ? 20.341 5.108 -1.813 1.00 89.88 95 GLY A N 1
ATOM 660 C CA . GLY A 1 95 ? 21.014 3.971 -2.451 1.00 89.88 95 GLY A CA 1
ATOM 661 C C . GLY A 1 95 ? 21.848 4.335 -3.685 1.00 89.88 95 GLY A C 1
ATOM 662 O O . GLY A 1 95 ? 22.564 5.335 -3.687 1.00 89.88 95 GLY A O 1
ATOM 663 N N . TYR A 1 96 ? 21.801 3.479 -4.708 1.00 94.50 96 TYR A N 1
ATOM 664 C CA . TYR A 1 96 ? 22.661 3.543 -5.894 1.00 94.50 96 TYR A CA 1
ATOM 665 C C . TYR A 1 96 ? 21.839 3.390 -7.171 1.00 94.50 96 TYR A C 1
ATOM 667 O O . TYR A 1 96 ? 20.856 2.646 -7.196 1.00 94.50 96 TYR A O 1
ATOM 675 N N . PHE A 1 97 ? 22.285 4.042 -8.240 1.00 95.62 97 PHE A N 1
ATOM 676 C CA . PHE A 1 97 ? 21.878 3.689 -9.592 1.00 95.62 97 PHE A CA 1
ATOM 677 C C . PHE A 1 97 ? 22.616 2.428 -10.021 1.00 95.62 97 PHE A C 1
ATOM 679 O O . PHE A 1 97 ? 23.838 2.342 -9.867 1.00 95.62 97 PHE A O 1
ATOM 686 N N . LEU A 1 98 ? 21.873 1.449 -10.539 1.00 95.69 98 LEU A N 1
ATOM 687 C CA . LEU A 1 98 ? 22.416 0.167 -10.974 1.00 95.69 98 LEU A CA 1
ATOM 688 C C . LEU A 1 98 ? 22.181 -0.062 -12.470 1.00 95.69 98 LEU A C 1
ATOM 690 O O . LEU A 1 98 ? 21.186 0.400 -13.034 1.00 95.69 98 LEU A O 1
ATOM 694 N N . LYS A 1 99 ? 23.063 -0.848 -13.092 1.00 94.75 99 LYS A N 1
ATOM 695 C CA . LYS A 1 99 ? 22.883 -1.395 -14.441 1.00 94.75 99 LYS A CA 1
ATOM 696 C C . LYS A 1 99 ? 21.524 -2.080 -14.551 1.00 94.75 99 LYS A C 1
ATOM 698 O O . LYS A 1 99 ? 21.067 -2.743 -13.617 1.00 94.75 99 LYS A O 1
ATOM 703 N N . ASP A 1 100 ? 20.860 -1.857 -15.682 1.00 91.31 100 ASP A N 1
ATOM 704 C CA . ASP A 1 100 ? 19.524 -2.375 -16.005 1.00 91.31 100 ASP A CA 1
ATOM 705 C C . ASP A 1 100 ? 18.441 -2.099 -14.944 1.00 91.31 100 ASP A C 1
ATOM 707 O O . ASP A 1 100 ? 17.379 -2.727 -14.950 1.00 91.31 100 ASP A O 1
ATOM 711 N N . LYS A 1 101 ? 18.686 -1.150 -14.026 1.00 93.75 101 LYS A N 1
ATOM 712 C CA . LYS A 1 101 ? 17.760 -0.755 -12.958 1.00 93.75 101 LYS A CA 1
ATOM 713 C C . LYS A 1 101 ? 17.311 -1.953 -12.101 1.00 93.75 101 LYS A C 1
ATOM 715 O O . LYS A 1 101 ? 16.163 -2.016 -11.664 1.00 93.75 101 LYS A O 1
ATOM 720 N N . VAL A 1 102 ? 18.189 -2.937 -11.863 1.00 92.25 102 VAL A N 1
ATOM 721 C CA . VAL A 1 102 ? 17.837 -4.223 -11.209 1.00 92.25 102 VAL A CA 1
ATOM 722 C C . VAL A 1 102 ? 17.373 -4.102 -9.749 1.00 92.25 102 VAL A C 1
ATOM 724 O O . VAL A 1 102 ? 16.785 -5.040 -9.208 1.00 92.25 102 VAL A O 1
ATOM 727 N N . ASN A 1 103 ? 17.646 -2.974 -9.093 1.00 91.88 103 ASN A N 1
ATOM 728 C CA . ASN A 1 103 ? 17.146 -2.629 -7.759 1.00 91.88 103 ASN A CA 1
ATOM 729 C C . ASN A 1 103 ? 15.768 -1.962 -7.772 1.00 91.88 103 ASN A C 1
ATOM 731 O O . ASN A 1 103 ? 15.179 -1.810 -6.707 1.00 91.88 103 ASN A O 1
ATOM 735 N N . ASP A 1 104 ? 15.253 -1.592 -8.939 1.00 90.62 104 ASP A N 1
ATOM 736 C CA . ASP A 1 104 ? 13.965 -0.915 -9.089 1.00 90.62 104 ASP A CA 1
ATOM 737 C C . ASP A 1 104 ? 12.978 -1.789 -9.884 1.00 90.62 104 ASP A C 1
ATOM 739 O O . ASP A 1 104 ? 11.819 -1.964 -9.502 1.00 90.62 104 ASP A O 1
ATOM 743 N N . ASN A 1 105 ? 13.471 -2.471 -10.923 1.00 91.19 105 ASN A N 1
ATOM 744 C CA . ASN A 1 105 ? 12.693 -3.339 -11.796 1.00 91.19 105 ASN A CA 1
ATOM 745 C C . ASN A 1 105 ? 12.988 -4.827 -11.594 1.00 91.19 105 ASN A C 1
ATOM 747 O O . ASN A 1 105 ? 14.128 -5.291 -11.609 1.00 91.19 105 ASN A O 1
ATOM 751 N N . GLY A 1 106 ? 11.912 -5.610 -11.539 1.00 86.31 106 GLY A N 1
ATOM 752 C CA . GLY A 1 106 ? 11.979 -7.066 -11.571 1.00 86.31 106 GLY A CA 1
ATOM 753 C C . GLY A 1 106 ? 12.251 -7.698 -10.209 1.00 86.31 106 GLY A C 1
ATOM 754 O O . GLY A 1 106 ? 12.097 -7.098 -9.158 1.00 86.31 106 GLY A O 1
ATOM 755 N N . TYR A 1 107 ? 12.600 -8.981 -10.209 1.00 85.06 107 TYR A N 1
ATOM 756 C CA . TYR A 1 107 ? 12.556 -9.776 -8.977 1.00 85.06 107 TYR A CA 1
ATOM 757 C C . TYR A 1 107 ? 13.603 -9.404 -7.927 1.00 85.06 107 TYR A C 1
ATOM 759 O O . TYR A 1 107 ? 13.396 -9.661 -6.743 1.00 85.06 107 TYR A O 1
ATOM 767 N N . ARG A 1 108 ? 14.733 -8.830 -8.352 1.00 89.50 108 ARG A N 1
ATOM 768 C CA . ARG A 1 108 ? 15.820 -8.442 -7.446 1.00 89.50 108 ARG A CA 1
ATOM 769 C C . ARG A 1 108 ? 15.458 -7.204 -6.618 1.00 89.50 108 ARG A C 1
ATOM 771 O O . ARG A 1 108 ? 16.037 -7.043 -5.552 1.00 89.50 108 ARG A O 1
ATOM 778 N N . SER A 1 109 ? 14.477 -6.400 -7.042 1.00 90.81 109 SER A N 1
ATOM 779 C CA . SER A 1 109 ? 14.003 -5.225 -6.298 1.00 90.81 109 SER A CA 1
ATOM 780 C C . SER A 1 109 ? 13.001 -5.550 -5.182 1.00 90.81 109 SER A C 1
ATOM 782 O O . SER A 1 109 ? 12.638 -4.679 -4.394 1.00 90.81 109 SER A O 1
ATOM 784 N N . ILE A 1 110 ? 12.546 -6.805 -5.077 1.00 90.62 110 ILE A N 1
ATOM 785 C CA . ILE A 1 110 ? 11.465 -7.191 -4.165 1.00 90.62 110 ILE A CA 1
ATOM 786 C C . ILE A 1 110 ? 12.020 -7.648 -2.811 1.00 90.62 110 ILE A C 1
ATOM 788 O O . ILE A 1 110 ? 12.678 -8.684 -2.691 1.00 90.62 110 ILE A O 1
ATOM 792 N N . CYS A 1 111 ? 11.657 -6.918 -1.758 1.00 91.00 111 CYS A N 1
ATOM 793 C CA . CYS A 1 111 ? 11.816 -7.354 -0.373 1.00 91.00 111 CYS A CA 1
ATOM 794 C C . CYS A 1 111 ? 10.653 -8.253 0.079 1.00 91.00 111 CYS A C 1
ATOM 796 O O . CYS A 1 111 ? 9.571 -8.269 -0.502 1.00 91.00 111 CYS A O 1
ATOM 798 N N . VAL A 1 112 ? 10.856 -8.990 1.171 1.00 89.94 112 VAL A N 1
ATOM 799 C CA . VAL A 1 112 ? 9.805 -9.766 1.838 1.00 89.94 112 VAL A CA 1
ATOM 800 C C . VAL A 1 112 ? 8.781 -8.813 2.465 1.00 89.94 112 VAL A C 1
ATOM 802 O O . VAL A 1 112 ? 9.167 -8.059 3.361 1.00 89.94 112 VAL A O 1
ATOM 805 N N . PRO A 1 113 ? 7.492 -8.871 2.081 1.00 92.19 113 PRO A N 1
ATOM 806 C CA . PRO A 1 113 ? 6.484 -7.951 2.600 1.00 92.19 113 PRO A CA 1
ATOM 807 C C . PRO A 1 113 ? 6.203 -8.122 4.099 1.00 92.19 113 PRO A C 1
ATOM 809 O O . PRO A 1 113 ? 6.063 -9.243 4.613 1.00 92.19 113 PRO A O 1
ATOM 812 N N . GLY A 1 114 ? 6.058 -6.987 4.785 1.00 92.00 114 GLY A N 1
ATOM 813 C CA . GLY A 1 114 ? 5.695 -6.885 6.199 1.00 92.00 114 GLY A CA 1
ATOM 814 C C . GLY A 1 114 ? 4.256 -6.415 6.444 1.00 92.00 114 GLY A C 1
ATOM 815 O O . GLY A 1 114 ? 3.711 -6.692 7.511 1.00 92.00 114 GLY A O 1
ATOM 816 N N . MET A 1 115 ? 3.613 -5.772 5.461 1.00 95.12 115 MET A N 1
ATOM 817 C CA . MET A 1 115 ? 2.322 -5.080 5.617 1.00 95.12 115 MET A CA 1
ATOM 818 C C . MET A 1 115 ? 1.245 -5.926 6.311 1.00 95.12 115 MET A C 1
ATOM 820 O O . MET A 1 115 ? 0.726 -5.526 7.349 1.00 95.12 115 MET A O 1
ATOM 824 N N . VAL A 1 116 ? 0.933 -7.121 5.796 1.00 95.25 116 VAL A N 1
ATOM 825 C CA . VAL A 1 116 ? -0.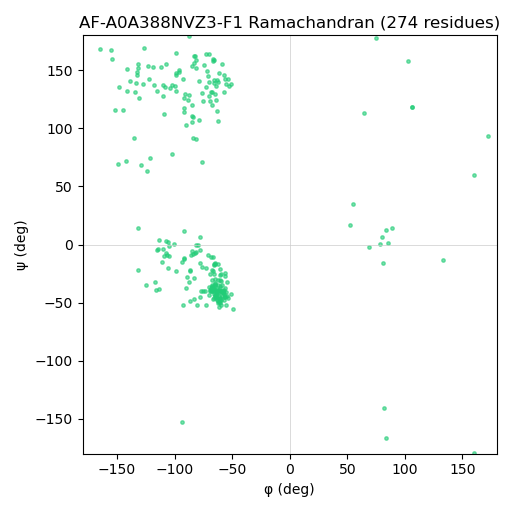144 -7.962 6.360 1.00 95.25 116 VAL A CA 1
ATOM 826 C C . VAL A 1 116 ? 0.166 -8.436 7.778 1.00 95.25 116 VAL A C 1
ATOM 828 O O . VAL A 1 116 ? -0.737 -8.471 8.608 1.00 95.25 116 VAL A O 1
ATOM 831 N N . ARG A 1 117 ? 1.437 -8.728 8.096 1.00 91.62 117 ARG A N 1
ATOM 832 C CA . ARG A 1 117 ? 1.853 -9.051 9.476 1.00 91.62 117 ARG A CA 1
ATOM 833 C C . ARG A 1 117 ? 1.629 -7.859 10.403 1.00 91.62 117 ARG A C 1
ATOM 835 O O . ARG A 1 117 ? 1.164 -8.042 11.522 1.00 91.62 117 ARG A O 1
ATOM 842 N N . GLY A 1 118 ? 1.956 -6.657 9.930 1.00 94.19 118 GLY A N 1
ATOM 843 C CA . GLY A 1 118 ? 1.728 -5.412 10.656 1.00 94.19 118 GLY A CA 1
ATOM 844 C C . GLY A 1 118 ? 0.244 -5.178 10.924 1.00 94.19 118 GLY A C 1
ATOM 845 O O . GLY A 1 118 ? -0.143 -5.038 12.079 1.00 94.19 118 GLY A O 1
ATOM 846 N N . LEU A 1 119 ? -0.594 -5.216 9.884 1.00 96.94 119 LEU A N 1
ATOM 847 C CA . LEU A 1 119 ? -2.043 -5.037 10.014 1.00 96.94 119 LEU A CA 1
ATOM 848 C C . LEU A 1 119 ? -2.664 -6.082 10.946 1.00 96.94 119 LEU A C 1
ATOM 850 O O . LEU A 1 119 ? -3.446 -5.722 11.819 1.00 96.94 119 LEU A O 1
ATOM 854 N N . ALA A 1 120 ? -2.279 -7.354 10.819 1.00 95.12 120 ALA A N 1
ATOM 855 C CA . ALA A 1 120 ? -2.757 -8.421 11.697 1.00 95.12 120 ALA A CA 1
ATOM 856 C C . ALA A 1 120 ? -2.445 -8.138 13.172 1.00 95.12 120 ALA A C 1
ATOM 858 O O . ALA A 1 120 ? -3.293 -8.338 14.040 1.00 95.12 120 ALA A O 1
ATOM 859 N N . GLU A 1 121 ? -1.244 -7.631 13.458 1.00 94.56 121 GLU A N 1
ATOM 860 C CA . GLU A 1 121 ? -0.838 -7.300 14.821 1.00 94.56 121 GLU A CA 1
ATOM 861 C C . GLU A 1 121 ? -1.592 -6.083 15.375 1.00 94.56 121 GLU A C 1
ATOM 863 O O . GLU A 1 121 ? -1.955 -6.077 16.553 1.00 94.56 121 GLU A O 1
ATOM 868 N N . ILE A 1 122 ? -1.886 -5.085 14.535 1.00 96.94 122 ILE A N 1
ATOM 869 C CA . ILE A 1 122 ? -2.743 -3.948 14.906 1.00 96.94 122 ILE A CA 1
ATOM 870 C C . ILE A 1 122 ? -4.151 -4.437 15.229 1.00 96.94 122 ILE A C 1
ATOM 872 O O . ILE A 1 122 ? -4.695 -4.080 16.274 1.00 96.94 122 ILE A O 1
ATOM 876 N N . VAL A 1 123 ? -4.724 -5.279 14.365 1.00 97.31 123 VAL A N 1
ATOM 877 C CA . VAL A 1 123 ? -6.078 -5.807 14.552 1.00 97.31 123 VAL A CA 1
ATOM 878 C C . VAL A 1 123 ? -6.174 -6.598 15.845 1.00 97.31 123 VAL A C 1
ATOM 880 O O . VAL A 1 123 ? -7.029 -6.315 16.677 1.00 97.31 123 VAL A O 1
ATOM 883 N N . ARG A 1 124 ? -5.225 -7.506 16.076 1.00 95.75 124 ARG A N 1
ATOM 884 C CA . ARG A 1 124 ? -5.174 -8.335 17.282 1.00 95.75 124 ARG A CA 1
ATOM 885 C C . ARG A 1 124 ? -5.051 -7.522 18.576 1.00 95.75 124 ARG A C 1
ATOM 887 O O . ARG A 1 124 ? -5.561 -7.951 19.607 1.00 95.75 124 ARG A O 1
ATOM 894 N N . ARG A 1 125 ? -4.314 -6.406 18.565 1.00 93.56 125 ARG A N 1
ATOM 895 C CA . ARG A 1 125 ? -4.040 -5.615 19.779 1.00 93.56 125 ARG A CA 1
ATOM 896 C C . ARG A 1 125 ? -5.062 -4.528 20.051 1.00 93.56 125 ARG A C 1
ATOM 898 O O . ARG A 1 125 ? -5.307 -4.214 21.215 1.00 93.56 125 ARG A O 1
ATOM 905 N N . TYR A 1 126 ? -5.552 -3.891 18.995 1.00 95.81 126 TYR A N 1
ATOM 906 C CA . TYR A 1 126 ? -6.143 -2.566 19.112 1.00 95.81 126 TYR A CA 1
ATOM 907 C C . TYR A 1 126 ? -7.497 -2.419 18.428 1.00 95.81 126 TYR A C 1
ATOM 909 O O . TYR A 1 126 ? -8.234 -1.512 18.803 1.00 95.81 126 TYR A O 1
ATOM 917 N N . CYS A 1 127 ? -7.842 -3.259 17.452 1.00 97.81 127 CYS A N 1
ATOM 918 C CA . CYS A 1 127 ? -9.127 -3.154 16.760 1.00 97.81 127 CYS A CA 1
ATOM 919 C C . CYS A 1 127 ? -10.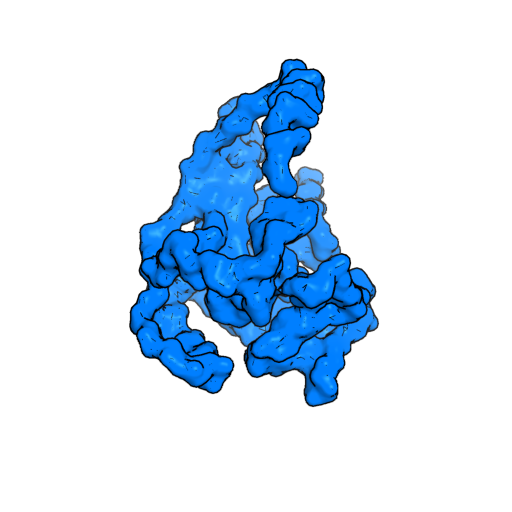253 -3.804 17.571 1.00 97.81 127 CYS A C 1
ATOM 921 O O . CYS A 1 127 ? -10.023 -4.732 18.347 1.00 97.81 127 CYS A O 1
ATOM 923 N N . THR A 1 128 ? -11.474 -3.307 17.394 1.00 97.88 128 THR A N 1
ATOM 924 C CA . THR A 1 128 ? -12.695 -3.890 17.973 1.00 97.88 128 THR A CA 1
ATOM 925 C C . THR A 1 128 ? -13.579 -4.540 16.916 1.00 97.88 128 THR A C 1
ATOM 927 O O . THR A 1 128 ? -14.533 -5.237 17.262 1.00 97.88 128 THR A O 1
ATOM 930 N N . ARG A 1 129 ? -13.269 -4.339 15.630 1.00 97.94 129 ARG A N 1
ATOM 931 C CA . ARG A 1 129 ? -13.964 -4.973 14.509 1.00 97.94 129 ARG A CA 1
ATOM 932 C C . ARG A 1 129 ? -13.237 -6.236 14.027 1.00 97.94 129 ARG A C 1
ATOM 934 O O . ARG A 1 129 ? -12.005 -6.297 14.089 1.00 97.94 129 ARG A O 1
ATOM 941 N N . PRO A 1 130 ? -13.976 -7.240 13.519 1.00 97.69 130 PRO A N 1
ATOM 942 C CA . PRO A 1 130 ? -13.385 -8.407 12.874 1.00 97.69 130 PRO A CA 1
ATOM 943 C C . PRO A 1 130 ? -12.492 -8.028 11.685 1.00 97.69 130 PRO A C 1
ATOM 945 O O . PRO A 1 130 ? -12.795 -7.108 10.929 1.00 97.69 130 PRO A O 1
ATOM 948 N N . TRP A 1 131 ? -11.419 -8.795 11.477 1.00 97.12 131 TRP A N 1
ATOM 949 C CA . TRP A 1 131 ? -10.495 -8.643 10.343 1.00 97.12 131 TRP A CA 1
ATOM 950 C C . TRP A 1 131 ? -11.211 -8.597 8.983 1.00 97.12 131 TRP A C 1
ATOM 952 O O . TRP A 1 131 ? -10.883 -7.764 8.141 1.00 97.12 131 TRP A O 1
ATOM 962 N N . SER A 1 132 ? -12.208 -9.464 8.786 1.00 97.94 132 SER A N 1
ATOM 963 C CA . SER A 1 132 ? -13.028 -9.513 7.572 1.00 97.94 132 SER A CA 1
ATOM 964 C C . SER A 1 132 ? -13.723 -8.184 7.288 1.00 97.94 132 SER A C 1
ATOM 966 O O . SER A 1 132 ? -13.672 -7.687 6.165 1.00 97.94 132 SER A O 1
ATOM 968 N N . ASP A 1 133 ? -14.315 -7.581 8.317 1.00 98.38 133 ASP A N 1
ATOM 969 C CA . ASP A 1 133 ? -15.114 -6.363 8.198 1.00 98.38 133 ASP A CA 1
ATOM 970 C C . ASP A 1 133 ? -14.224 -5.171 7.839 1.00 98.38 133 ASP A C 1
ATOM 972 O O . ASP A 1 133 ? -14.601 -4.334 7.023 1.00 98.38 133 ASP A O 1
ATOM 976 N N . LEU A 1 134 ? -13.011 -5.133 8.398 1.00 98.62 134 LEU A N 1
ATOM 977 C CA . LEU A 1 134 ? -12.015 -4.097 8.124 1.00 98.62 134 LEU A CA 1
ATOM 978 C C . LEU A 1 134 ? -11.472 -4.157 6.686 1.00 98.62 134 LEU A C 1
ATOM 980 O O . LEU A 1 134 ? -11.112 -3.127 6.118 1.00 98.62 134 LEU A O 1
ATOM 984 N N . LEU A 1 135 ? -11.406 -5.347 6.079 1.00 98.56 135 LEU A N 1
ATOM 985 C CA . LEU A 1 135 ? -10.957 -5.515 4.691 1.00 98.56 135 LEU A CA 1
ATOM 986 C C . LEU A 1 135 ? -12.079 -5.358 3.661 1.00 98.56 135 LEU A C 1
ATOM 988 O O . LEU A 1 135 ? -11.798 -5.079 2.491 1.00 98.56 135 LEU A O 1
ATOM 992 N N . GLN A 1 136 ? -13.337 -5.531 4.065 1.00 98.50 136 GLN A N 1
ATOM 993 C CA . GLN A 1 136 ? -14.469 -5.580 3.144 1.00 98.50 136 GLN A CA 1
ATOM 994 C C . GLN A 1 136 ? -14.618 -4.326 2.258 1.00 98.50 136 GLN A C 1
ATOM 996 O O . GLN A 1 136 ? -14.890 -4.485 1.064 1.00 98.50 136 GLN A O 1
ATOM 1001 N N . PRO A 1 137 ? -14.381 -3.091 2.744 1.00 98.62 137 PRO A N 1
ATOM 1002 C CA . PRO A 1 137 ? -14.379 -1.910 1.880 1.00 98.62 137 PRO A CA 1
ATOM 1003 C C . PRO A 1 137 ? -13.353 -1.985 0.747 1.00 98.62 137 PRO A C 1
ATOM 1005 O O . PRO A 1 137 ? -13.664 -1.650 -0.395 1.00 98.62 137 PRO A O 1
ATOM 1008 N N . ALA A 1 138 ? -12.148 -2.484 1.033 1.00 98.56 138 ALA A N 1
ATOM 1009 C CA . ALA A 1 138 ? -11.094 -2.647 0.037 1.00 98.56 138 ALA A CA 1
ATOM 1010 C C . ALA A 1 138 ? -11.434 -3.755 -0.972 1.00 98.56 138 ALA A C 1
ATOM 1012 O O . ALA A 1 138 ? -11.208 -3.577 -2.168 1.00 98.56 138 ALA A O 1
ATOM 1013 N N . VAL A 1 139 ? -12.033 -4.864 -0.513 1.00 98.69 139 VAL A N 1
ATOM 1014 C CA . VAL A 1 139 ? -12.566 -5.923 -1.392 1.00 98.69 139 VAL A CA 1
ATOM 1015 C C . VAL A 1 139 ? -13.563 -5.336 -2.384 1.00 98.69 139 VAL A C 1
ATOM 1017 O O . VAL A 1 139 ? -13.431 -5.555 -3.588 1.00 98.69 139 VAL A O 1
ATOM 1020 N N . ARG A 1 140 ? -14.547 -4.592 -1.869 1.00 98.62 140 ARG A N 1
ATOM 1021 C CA . ARG A 1 140 ? -15.606 -3.981 -2.667 1.00 98.62 140 ARG A CA 1
ATOM 1022 C C . ARG A 1 140 ? -15.028 -3.002 -3.682 1.00 98.62 140 ARG A C 1
ATOM 1024 O O . ARG A 1 140 ? -15.315 -3.134 -4.861 1.00 98.62 140 ARG A O 1
ATOM 1031 N N . ILE A 1 141 ? -14.170 -2.076 -3.256 1.00 98.56 141 ILE A N 1
ATOM 1032 C CA . ILE A 1 141 ? -13.568 -1.072 -4.148 1.00 98.56 141 ILE A CA 1
ATOM 1033 C C . ILE A 1 141 ? -12.681 -1.719 -5.219 1.00 98.56 141 ILE A C 1
ATOM 1035 O O . ILE A 1 141 ? -12.706 -1.279 -6.365 1.00 98.56 141 ILE A O 1
ATOM 1039 N N . ALA A 1 142 ? -11.924 -2.768 -4.887 1.00 98.31 142 ALA A N 1
ATOM 1040 C CA . ALA A 1 142 ? -11.102 -3.476 -5.866 1.00 98.31 142 ALA A CA 1
ATOM 1041 C C . ALA A 1 142 ? -11.945 -4.215 -6.922 1.00 98.31 142 ALA A C 1
ATOM 1043 O O . ALA A 1 142 ? -11.537 -4.290 -8.081 1.00 98.31 142 ALA A O 1
ATOM 1044 N N . ASP A 1 143 ? -13.091 -4.772 -6.524 1.00 98.12 143 ASP A N 1
ATOM 1045 C CA . ASP A 1 143 ? -13.986 -5.531 -7.405 1.00 98.12 143 ASP A CA 1
ATOM 1046 C C . ASP A 1 143 ? -14.878 -4.615 -8.239 1.00 98.12 143 ASP A C 1
ATOM 1048 O O . ASP A 1 143 ? -14.910 -4.698 -9.467 1.00 98.12 143 ASP A O 1
ATOM 1052 N N . GLU A 1 144 ? -15.560 -3.692 -7.562 1.00 98.00 144 GLU A N 1
ATOM 1053 C CA . GLU A 1 144 ? -16.404 -2.705 -8.199 1.00 98.00 144 GLU A CA 1
ATOM 1054 C C . GLU A 1 144 ? -15.536 -1.838 -9.085 1.00 98.00 144 GLU A C 1
ATOM 1056 O O . GLU A 1 144 ? -15.881 -1.726 -10.246 1.00 98.00 144 GLU A O 1
ATOM 1061 N N . GLY A 1 145 ? -14.422 -1.288 -8.606 1.00 97.50 145 GLY A N 1
ATOM 1062 C CA . GLY A 1 145 ? -13.540 -0.374 -9.330 1.00 97.50 145 GLY A CA 1
ATOM 1063 C C . GLY A 1 145 ? -13.716 1.091 -8.931 1.00 97.50 145 GLY A C 1
ATOM 1064 O O . GLY A 1 145 ? -14.768 1.498 -8.431 1.00 97.50 145 GLY A O 1
ATOM 1065 N N . TRP A 1 146 ? -12.690 1.899 -9.191 1.00 97.44 146 TRP A N 1
ATOM 1066 C CA . TRP A 1 146 ? -12.611 3.314 -8.817 1.00 97.44 146 TRP A CA 1
ATOM 1067 C C . TRP A 1 146 ? -12.160 4.187 -9.998 1.00 97.44 146 TRP A C 1
ATOM 1069 O O . TRP A 1 146 ? -11.513 3.681 -10.917 1.00 97.44 146 TRP A O 1
ATOM 1079 N N . PRO A 1 147 ? -12.497 5.489 -10.014 1.00 97.12 147 PRO A N 1
ATOM 1080 C CA . PRO A 1 147 ? -11.968 6.407 -11.015 1.00 97.12 147 PRO A CA 1
ATOM 1081 C C . PRO A 1 147 ? -10.490 6.717 -10.746 1.00 97.12 147 PRO A C 1
ATOM 1083 O O . PRO A 1 147 ? -10.103 7.020 -9.615 1.00 97.12 147 PRO A O 1
ATOM 1086 N N . ILE A 1 148 ? -9.661 6.699 -11.787 1.00 97.06 148 ILE A N 1
ATOM 1087 C CA . ILE A 1 148 ? -8.270 7.146 -11.697 1.00 97.06 148 ILE A CA 1
ATOM 1088 C C . ILE A 1 148 ? -8.232 8.658 -11.460 1.00 97.06 148 ILE A C 1
ATOM 1090 O O . ILE A 1 148 ? -8.896 9.435 -12.147 1.00 97.06 148 ILE A O 1
ATOM 1094 N N . SER A 1 149 ? -7.453 9.095 -10.470 1.00 94.94 149 SER A N 1
ATOM 1095 C CA . SER A 1 149 ? -7.295 10.518 -10.169 1.00 94.94 149 SER A CA 1
ATOM 1096 C C . SER A 1 149 ? -6.405 11.214 -11.200 1.00 94.94 149 SER A C 1
ATOM 1098 O O . SER A 1 149 ? -5.515 10.600 -11.790 1.00 94.94 149 SER A O 1
ATOM 1100 N N . ALA A 1 150 ? -6.591 12.526 -11.371 1.00 95.50 150 ALA A N 1
ATOM 1101 C CA . ALA A 1 150 ? -5.749 13.327 -12.261 1.00 95.50 150 ALA A CA 1
ATOM 1102 C C . ALA A 1 150 ? -4.259 13.235 -11.897 1.00 95.50 150 ALA A C 1
ATOM 1104 O O . ALA A 1 150 ? -3.425 13.053 -12.779 1.00 95.50 150 ALA A O 1
ATOM 1105 N N . GLY A 1 151 ? -3.934 13.269 -10.599 1.00 94.62 151 GLY A N 1
ATOM 1106 C CA . GLY A 1 151 ? -2.557 13.114 -10.126 1.00 94.62 151 GLY A CA 1
ATOM 1107 C C . GLY A 1 151 ? -1.952 11.750 -10.471 1.00 94.62 151 GLY A C 1
ATOM 1108 O O . GLY A 1 151 ? -0.800 11.686 -10.884 1.00 94.62 151 GLY A O 1
ATOM 1109 N N . LYS A 1 152 ? -2.722 10.655 -10.370 1.00 95.25 152 LYS A N 1
ATOM 1110 C CA . LYS A 1 152 ? -2.232 9.314 -10.736 1.00 95.25 152 LYS A CA 1
ATOM 1111 C C . LYS A 1 152 ? -2.046 9.160 -12.249 1.00 95.25 152 LYS A C 1
ATOM 1113 O O . LYS A 1 152 ? -1.032 8.621 -12.679 1.00 95.25 152 LYS A O 1
ATOM 1118 N N . ALA A 1 153 ? -3.001 9.642 -13.045 1.00 96.50 153 ALA A N 1
ATOM 1119 C CA . ALA A 1 153 ? -2.894 9.625 -14.503 1.00 96.50 153 ALA A CA 1
ATOM 1120 C C . ALA A 1 153 ? -1.693 10.450 -14.998 1.00 96.50 153 ALA A C 1
ATOM 1122 O O . ALA A 1 153 ? -1.000 10.036 -15.928 1.00 96.50 153 ALA A O 1
ATOM 1123 N N . ALA A 1 154 ? -1.427 11.595 -14.361 1.00 96.44 154 ALA A N 1
ATOM 1124 C CA . ALA A 1 154 ? -0.259 12.419 -14.649 1.00 96.44 154 ALA A CA 1
ATOM 1125 C C . ALA A 1 154 ? 1.048 11.714 -14.258 1.00 96.44 154 ALA A C 1
ATOM 1127 O O . ALA A 1 154 ? 1.952 11.640 -15.086 1.00 96.44 154 ALA A O 1
ATOM 1128 N N . SER A 1 155 ? 1.129 11.117 -13.062 1.00 95.56 155 SER A N 1
ATOM 1129 C CA . SER A 1 155 ? 2.376 10.502 -12.585 1.00 95.56 155 SER A CA 1
ATOM 1130 C C . SER A 1 155 ? 2.824 9.287 -13.397 1.00 95.56 155 SER A C 1
ATOM 1132 O O . SER A 1 155 ? 4.012 9.000 -13.507 1.00 95.56 155 SER A O 1
ATOM 1134 N N . TRP A 1 156 ? 1.900 8.590 -14.058 1.00 96.19 156 TRP A N 1
ATOM 1135 C CA . TRP A 1 156 ? 2.256 7.556 -15.032 1.00 96.19 156 TRP A CA 1
ATOM 1136 C C . TRP A 1 156 ? 2.917 8.086 -16.308 1.00 96.19 156 TRP A C 1
ATOM 1138 O O . TRP A 1 156 ? 3.418 7.291 -17.096 1.00 96.19 156 TRP A O 1
ATOM 1148 N N . LYS A 1 157 ? 2.914 9.397 -16.542 1.00 95.19 157 LYS A N 1
ATOM 1149 C CA . LYS A 1 157 ? 3.503 10.040 -17.725 1.00 95.19 157 LYS A CA 1
ATOM 1150 C C . LYS A 1 157 ? 4.683 10.938 -17.374 1.00 95.19 157 LYS A C 1
ATOM 1152 O O . LYS A 1 157 ? 5.305 11.483 -18.283 1.00 95.19 157 LYS A O 1
ATOM 1157 N N . GLU A 1 158 ? 4.968 11.104 -16.088 1.00 96.06 158 GLU A N 1
ATOM 1158 C CA . GLU A 1 158 ? 6.097 11.899 -15.629 1.00 96.06 158 GLU A CA 1
ATOM 1159 C C . GLU A 1 158 ? 7.416 11.263 -16.093 1.00 96.06 158 GLU A C 1
ATOM 1161 O O . GLU A 1 158 ? 7.570 10.033 -16.039 1.00 96.06 158 GLU A O 1
ATOM 1166 N N . PRO A 1 159 ? 8.362 12.080 -16.592 1.00 95.00 159 PRO A N 1
ATOM 1167 C CA . PRO A 1 159 ? 9.704 11.607 -16.879 1.00 95.00 159 PRO A CA 1
ATOM 1168 C C . PRO A 1 159 ? 10.412 11.234 -15.573 1.00 95.00 159 PRO A C 1
ATOM 1170 O O . PRO A 1 159 ? 10.038 11.687 -14.494 1.00 95.00 159 PRO A O 1
ATOM 1173 N N . ALA A 1 160 ? 11.449 10.410 -15.676 1.00 92.19 160 ALA A N 1
ATOM 1174 C CA . ALA A 1 160 ? 12.303 10.135 -14.533 1.00 92.19 160 ALA A CA 1
ATOM 1175 C C . ALA A 1 160 ? 13.136 11.384 -14.212 1.00 92.19 160 ALA A C 1
ATOM 1177 O O . ALA A 1 160 ? 13.568 12.087 -15.130 1.00 92.19 160 ALA A O 1
ATOM 1178 N N . ASP A 1 161 ? 13.391 11.629 -12.926 1.00 90.81 161 ASP A N 1
ATOM 1179 C CA . ASP A 1 161 ? 14.269 12.720 -12.483 1.00 90.81 161 ASP A CA 1
ATOM 1180 C C . ASP A 1 161 ? 15.707 12.530 -12.996 1.00 90.81 161 ASP A C 1
ATOM 1182 O O . ASP A 1 161 ? 16.416 13.500 -13.272 1.00 90.81 161 ASP A O 1
ATOM 1186 N N . TYR A 1 162 ? 16.116 11.268 -13.169 1.00 92.38 162 TYR A N 1
ATOM 1187 C CA . TYR A 1 162 ? 17.415 10.860 -13.693 1.00 92.38 162 TYR A CA 1
ATOM 1188 C C . TYR A 1 162 ? 17.253 9.777 -14.772 1.00 92.38 162 TYR A C 1
ATOM 1190 O O . TYR A 1 162 ? 16.370 8.926 -14.649 1.00 92.38 162 TYR A O 1
ATOM 1198 N N . PRO A 1 163 ? 18.104 9.746 -15.817 1.00 90.50 163 PRO A N 1
ATOM 1199 C CA . PRO A 1 163 ? 18.063 8.705 -16.853 1.00 90.50 163 PRO A CA 1
ATOM 1200 C C . PRO A 1 163 ? 18.154 7.268 -16.312 1.00 90.50 163 PRO A C 1
ATOM 1202 O O . PRO A 1 163 ? 17.584 6.332 -16.883 1.00 90.50 163 PRO A O 1
ATOM 1205 N N . GLU A 1 164 ? 18.879 7.092 -15.209 1.00 93.19 164 GLU A N 1
ATOM 1206 C CA . GLU A 1 164 ? 19.110 5.818 -14.539 1.00 93.19 164 GLU A CA 1
ATOM 1207 C C . GLU A 1 164 ? 17.915 5.341 -13.695 1.00 93.19 164 GLU A C 1
ATOM 1209 O O . GLU A 1 164 ? 17.850 4.157 -13.366 1.00 93.19 164 GLU A O 1
ATOM 1214 N N . ASP A 1 165 ? 16.949 6.211 -13.386 1.00 90.69 165 ASP A N 1
ATOM 1215 C CA . ASP A 1 165 ? 15.745 5.858 -12.628 1.00 90.69 165 ASP A CA 1
ATOM 1216 C C . ASP A 1 165 ? 14.644 5.294 -13.525 1.00 90.69 165 ASP A C 1
ATOM 1218 O O . ASP A 1 165 ? 14.562 5.592 -14.719 1.00 90.69 165 ASP A O 1
ATOM 1222 N N . SER A 1 166 ? 13.760 4.467 -12.961 1.00 92.06 166 SER A N 1
ATOM 1223 C CA . SER A 1 166 ? 12.588 3.988 -13.700 1.00 92.06 166 SER A CA 1
ATOM 1224 C C . SER A 1 166 ? 11.398 4.904 -13.472 1.00 92.06 166 SER A C 1
ATOM 1226 O O . SER A 1 166 ? 10.931 5.088 -12.346 1.00 92.06 166 SER A O 1
ATOM 1228 N N . THR A 1 167 ? 10.823 5.380 -14.566 1.00 94.75 167 THR A N 1
ATOM 1229 C CA . THR A 1 167 ? 9.488 5.972 -14.572 1.00 94.75 167 THR A CA 1
ATOM 1230 C C . THR A 1 167 ? 8.455 4.967 -14.068 1.00 94.75 167 THR A C 1
ATOM 1232 O O . THR A 1 167 ? 8.602 3.746 -14.207 1.00 94.75 167 THR A O 1
ATOM 1235 N N . LEU A 1 168 ? 7.335 5.471 -13.545 1.00 94.56 168 LEU A N 1
ATOM 1236 C CA . LEU A 1 168 ? 6.208 4.604 -13.203 1.00 94.56 168 LEU A CA 1
ATOM 1237 C C . LEU A 1 168 ? 5.702 3.843 -14.433 1.00 94.56 168 LEU A C 1
ATOM 1239 O O . LEU A 1 168 ? 5.335 2.677 -14.312 1.00 94.56 168 LEU A O 1
ATOM 1243 N N . ARG A 1 169 ? 5.743 4.460 -15.621 1.00 94.62 169 ARG A N 1
ATOM 1244 C CA . ARG A 1 169 ? 5.387 3.791 -16.874 1.00 94.62 169 ARG A CA 1
ATOM 1245 C C . ARG A 1 169 ? 6.277 2.589 -17.148 1.00 94.62 169 ARG A C 1
ATOM 1247 O O . ARG A 1 169 ? 5.752 1.500 -17.360 1.00 94.62 169 ARG A O 1
ATOM 1254 N N . GLU A 1 170 ? 7.597 2.754 -17.109 1.00 93.44 170 GLU A N 1
ATOM 1255 C CA . GLU A 1 170 ? 8.539 1.644 -17.301 1.00 93.44 170 GLU A CA 1
ATOM 1256 C C . GLU A 1 170 ? 8.244 0.504 -16.321 1.00 93.44 170 GLU A C 1
ATOM 1258 O O . GLU A 1 170 ? 8.117 -0.638 -16.759 1.00 93.44 170 GLU A O 1
ATOM 1263 N N . LYS A 1 171 ? 7.989 0.811 -15.039 1.00 93.69 171 LYS A N 1
ATOM 1264 C CA . LYS A 1 171 ? 7.611 -0.191 -14.021 1.00 93.69 171 LYS A CA 1
ATOM 1265 C C . LYS A 1 171 ? 6.345 -0.968 -14.394 1.00 93.69 171 LYS A C 1
ATOM 1267 O O . LYS A 1 171 ? 6.284 -2.190 -14.217 1.00 93.69 171 LYS A O 1
ATOM 1272 N N . LEU A 1 172 ? 5.332 -0.294 -14.946 1.00 94.19 172 LEU A N 1
ATOM 1273 C CA . LEU A 1 172 ? 4.125 -0.956 -15.457 1.00 94.19 172 LEU A CA 1
ATOM 1274 C C . LEU A 1 172 ? 4.438 -1.871 -16.650 1.00 94.19 172 LEU A C 1
ATOM 1276 O O . LEU A 1 172 ? 3.872 -2.959 -16.771 1.00 94.19 172 LEU A O 1
ATOM 1280 N N . HIS A 1 173 ? 5.392 -1.478 -17.493 1.00 92.94 173 HIS A N 1
ATOM 1281 C CA . HIS A 1 173 ? 5.855 -2.273 -18.624 1.00 92.94 173 HIS A CA 1
ATOM 1282 C C . HIS A 1 173 ? 6.869 -3.366 -18.261 1.00 92.94 173 HIS A C 1
ATOM 1284 O O . HIS A 1 173 ? 7.156 -4.185 -19.128 1.00 92.94 173 HIS A O 1
ATOM 1290 N N . THR A 1 174 ? 7.369 -3.464 -17.027 1.00 91.19 174 THR A N 1
ATOM 1291 C CA . THR A 1 174 ? 8.438 -4.415 -16.665 1.00 91.19 174 THR A CA 1
ATOM 1292 C C . THR A 1 174 ? 8.019 -5.884 -16.788 1.00 91.19 174 THR A C 1
ATOM 1294 O O . THR A 1 174 ? 8.769 -6.706 -17.315 1.00 91.19 174 THR A O 1
ATOM 1297 N N . THR A 1 175 ? 6.816 -6.257 -16.336 1.00 90.75 175 THR A N 1
ATOM 1298 C CA . THR A 1 175 ? 6.368 -7.666 -16.328 1.00 90.75 175 THR A CA 1
ATOM 1299 C C . THR A 1 175 ? 5.074 -7.870 -17.104 1.00 90.75 175 THR A C 1
ATOM 1301 O O . THR A 1 175 ? 4.253 -6.964 -17.217 1.00 90.75 175 THR A O 1
ATOM 1304 N N . ALA A 1 176 ? 4.867 -9.085 -17.625 1.00 93.00 176 ALA A N 1
ATOM 1305 C CA . ALA A 1 176 ? 3.641 -9.426 -18.348 1.00 93.00 176 ALA A CA 1
ATOM 1306 C C . ALA A 1 176 ? 2.383 -9.250 -17.480 1.00 93.00 176 ALA A C 1
ATOM 1308 O O . ALA A 1 176 ? 1.387 -8.719 -17.962 1.00 93.00 176 ALA A O 1
ATOM 1309 N N . GLU A 1 177 ? 2.451 -9.625 -16.200 1.00 91.94 177 GLU A N 1
ATOM 1310 C CA . GLU A 1 177 ? 1.334 -9.456 -15.266 1.00 91.94 177 GLU A CA 1
ATOM 1311 C C . GLU A 1 177 ? 1.073 -7.986 -14.933 1.00 91.94 177 GLU A C 1
ATOM 1313 O O . GLU A 1 177 ? -0.082 -7.576 -14.902 1.00 91.94 177 GLU A O 1
ATOM 1318 N N . SER A 1 178 ? 2.121 -7.173 -14.756 1.00 93.00 178 SER A N 1
ATOM 1319 C CA . SER A 1 178 ? 1.956 -5.730 -14.539 1.00 93.00 178 SER A CA 1
ATOM 1320 C C . SER A 1 178 ? 1.267 -5.068 -15.736 1.00 93.00 178 SER A C 1
ATOM 1322 O O . SER A 1 178 ? 0.270 -4.371 -15.560 1.00 93.00 178 SER A O 1
ATOM 1324 N N . ARG A 1 179 ? 1.704 -5.394 -16.964 1.00 95.38 179 ARG A N 1
ATOM 1325 C CA . ARG A 1 179 ? 1.068 -4.911 -18.200 1.00 95.38 179 ARG A CA 1
ATOM 1326 C C . ARG A 1 179 ? -0.390 -5.348 -18.309 1.00 95.38 179 ARG A C 1
ATOM 1328 O O . ARG A 1 179 ? -1.242 -4.522 -18.599 1.00 95.38 179 ARG A O 1
ATOM 1335 N N . ARG A 1 180 ? -0.681 -6.629 -18.051 1.00 95.69 180 ARG A N 1
ATOM 1336 C CA . ARG A 1 180 ? -2.045 -7.183 -18.118 1.00 95.69 180 ARG A CA 1
ATOM 1337 C C . ARG A 1 180 ? -2.999 -6.491 -17.145 1.00 95.69 180 ARG A C 1
ATOM 1339 O O . ARG A 1 180 ? -4.175 -6.349 -17.455 1.00 95.69 180 ARG A O 1
ATOM 1346 N N . VAL A 1 181 ? -2.511 -6.142 -15.958 1.00 94.50 181 VAL A N 1
ATOM 1347 C CA . VAL A 1 181 ? -3.337 -5.555 -14.901 1.00 94.50 181 VAL A CA 1
ATOM 1348 C C . VAL A 1 181 ? -3.505 -4.051 -15.093 1.00 94.50 181 VAL A C 1
ATOM 1350 O O . VAL A 1 181 ? -4.620 -3.561 -14.981 1.00 94.50 181 VAL A O 1
ATOM 1353 N N . TRP A 1 182 ? -2.422 -3.320 -15.361 1.00 94.25 182 TRP A N 1
ATOM 1354 C CA . TRP A 1 182 ? -2.394 -1.859 -15.226 1.00 94.25 182 TRP A CA 1
ATOM 1355 C C . TRP A 1 182 ? -2.446 -1.084 -16.542 1.00 94.25 182 TRP A C 1
ATOM 1357 O O . TRP A 1 182 ? -2.613 0.135 -16.512 1.00 94.25 182 TRP A O 1
ATOM 1367 N N . LEU A 1 183 ? -2.303 -1.756 -17.686 1.00 96.19 183 LEU A N 1
ATOM 1368 C CA . LEU A 1 183 ? -2.360 -1.117 -18.997 1.00 96.19 183 LEU A CA 1
ATOM 1369 C C . LEU A 1 183 ? -3.608 -1.541 -19.765 1.00 96.19 183 LEU A C 1
ATOM 1371 O O . LEU A 1 183 ? -4.141 -2.638 -19.591 1.00 96.19 183 LEU A O 1
ATOM 1375 N N . LYS A 1 184 ? -4.049 -0.656 -20.654 1.00 96.44 184 LYS A N 1
ATOM 1376 C CA . LYS A 1 184 ? -5.060 -0.955 -21.664 1.00 96.44 184 LYS A CA 1
ATOM 1377 C C . LYS A 1 184 ? -4.488 -1.905 -22.732 1.00 96.44 184 LYS A C 1
ATOM 1379 O O . LYS A 1 184 ? -3.268 -2.057 -22.830 1.00 96.44 184 LYS A O 1
ATOM 1384 N N . PRO A 1 185 ? -5.339 -2.546 -23.559 1.00 94.00 185 PRO A N 1
ATOM 1385 C CA . PRO A 1 185 ? -4.887 -3.477 -24.599 1.00 94.00 185 PRO A CA 1
ATOM 1386 C C . PRO A 1 185 ? -3.883 -2.889 -25.603 1.00 94.00 185 PRO A C 1
ATOM 1388 O O . PRO A 1 185 ? -3.066 -3.624 -26.148 1.00 94.00 185 PRO A O 1
ATOM 1391 N N . ASP A 1 186 ? -3.920 -1.574 -25.823 1.00 94.81 186 ASP A N 1
ATOM 1392 C CA . ASP A 1 186 ? -2.981 -0.834 -26.676 1.00 94.81 186 ASP A CA 1
ATOM 1393 C C . ASP A 1 186 ? -1.648 -0.489 -25.975 1.00 94.81 186 ASP A C 1
ATOM 1395 O O . ASP A 1 186 ? -0.764 0.122 -26.573 1.00 94.81 186 ASP A O 1
ATOM 1399 N N . GLY A 1 187 ? -1.487 -0.873 -24.705 1.00 94.81 187 GLY A N 1
ATOM 1400 C CA . GLY A 1 187 ? -0.315 -0.580 -23.884 1.00 94.81 187 GLY A CA 1
ATOM 1401 C C . GLY A 1 187 ? -0.296 0.829 -23.285 1.00 94.81 187 GLY A C 1
ATOM 1402 O O . GLY A 1 187 ? 0.710 1.208 -22.683 1.00 94.81 187 GLY A O 1
ATOM 1403 N N . SER A 1 188 ? -1.365 1.613 -23.435 1.00 96.00 188 SER A N 1
ATOM 1404 C CA . SER A 1 188 ? -1.494 2.919 -22.787 1.00 96.00 188 SER A CA 1
ATOM 1405 C C . SER A 1 188 ? -1.990 2.790 -21.342 1.00 96.00 188 SER A C 1
ATOM 1407 O O . SER A 1 188 ? -2.608 1.799 -20.945 1.00 96.00 188 SER A O 1
ATOM 1409 N N . THR A 1 189 ? -1.683 3.791 -20.522 1.00 96.88 189 THR A N 1
ATOM 1410 C CA . THR A 1 189 ? -2.151 3.885 -19.134 1.00 96.88 189 THR A CA 1
ATOM 1411 C C . THR A 1 189 ? -3.564 4.459 -19.083 1.00 96.88 189 THR A C 1
ATOM 1413 O O . THR A 1 189 ? -4.015 5.087 -20.042 1.00 96.88 189 THR A O 1
ATOM 1416 N N . TYR A 1 190 ? -4.261 4.266 -17.965 1.00 96.88 190 TYR A N 1
ATOM 1417 C CA . TYR A 1 190 ? -5.578 4.872 -17.765 1.00 96.88 190 TYR A CA 1
ATOM 1418 C C . TYR A 1 190 ? -5.471 6.388 -17.528 1.00 96.88 190 TYR A C 1
ATOM 1420 O O . TYR A 1 190 ? -4.489 6.885 -16.972 1.00 96.88 190 TYR A O 1
ATOM 1428 N N . GLU A 1 191 ? -6.493 7.114 -17.957 1.00 97.44 191 GLU A N 1
ATOM 1429 C CA . GLU A 1 191 ? -6.633 8.561 -17.860 1.00 97.44 191 GLU A CA 1
ATOM 1430 C C . GLU A 1 191 ? -7.506 8.979 -16.674 1.00 97.44 191 GLU A C 1
ATOM 1432 O O . GLU A 1 191 ? -8.236 8.183 -16.082 1.00 97.44 191 GLU A O 1
ATOM 1437 N N . ALA A 1 192 ? -7.438 10.261 -16.320 1.00 97.62 192 ALA A N 1
ATOM 1438 C CA . ALA A 1 192 ? -8.232 10.817 -15.233 1.00 97.62 192 ALA A CA 1
ATOM 1439 C C . ALA A 1 192 ? -9.737 10.586 -15.463 1.00 97.62 192 ALA A C 1
ATOM 1441 O O . ALA A 1 192 ? -10.266 10.876 -16.534 1.00 97.62 192 ALA A O 1
ATOM 1442 N N . GLY A 1 193 ? -10.428 10.084 -14.441 1.00 97.31 193 GLY A N 1
ATOM 1443 C CA . GLY A 1 193 ? -11.852 9.756 -14.496 1.00 97.31 193 GLY A CA 1
ATOM 1444 C C . GLY A 1 193 ? -12.172 8.402 -15.135 1.00 97.31 193 GLY A C 1
ATOM 1445 O O . GLY A 1 193 ? -13.268 7.890 -14.903 1.00 97.31 193 GLY A O 1
ATOM 1446 N N . GLU A 1 194 ? -11.239 7.779 -15.868 1.00 97.56 194 GLU A N 1
ATOM 1447 C CA . GLU A 1 194 ? -11.435 6.408 -16.341 1.00 97.56 194 GLU A CA 1
ATOM 1448 C C . GLU A 1 194 ? -11.536 5.456 -15.151 1.00 97.56 194 GLU A C 1
ATOM 1450 O O . GLU A 1 194 ? -10.849 5.593 -14.134 1.00 97.56 194 GLU A O 1
ATOM 1455 N N . ARG A 1 195 ? -12.424 4.474 -15.279 1.00 96.81 195 ARG A N 1
ATOM 1456 C CA . ARG A 1 195 ? -12.705 3.520 -14.217 1.00 96.81 195 ARG A CA 1
ATOM 1457 C C . ARG A 1 195 ? -11.754 2.337 -14.300 1.00 96.81 195 ARG A C 1
ATOM 1459 O O . ARG A 1 195 ? -11.712 1.651 -15.316 1.00 96.81 195 ARG A O 1
ATOM 1466 N N . PHE A 1 196 ? -11.050 2.070 -13.208 1.00 97.06 196 PHE A N 1
ATOM 1467 C CA . PHE A 1 196 ? -10.139 0.943 -13.080 1.00 97.06 196 PHE A CA 1
ATOM 1468 C C . PHE A 1 196 ? -10.691 -0.101 -12.107 1.00 97.06 196 PHE A C 1
ATOM 1470 O O . PHE A 1 196 ? -11.204 0.241 -11.043 1.00 97.06 196 PHE A O 1
ATOM 1477 N N . GLN A 1 197 ? -10.575 -1.377 -12.471 1.00 96.56 197 GLN A N 1
ATOM 1478 C CA . GLN A 1 197 ? -10.987 -2.526 -11.664 1.00 96.56 197 GLN A CA 1
ATOM 1479 C C . GLN A 1 197 ? -9.797 -3.453 -11.436 1.00 96.56 197 GLN A C 1
ATOM 1481 O O . GLN A 1 197 ? -9.007 -3.690 -12.346 1.00 96.56 197 GLN A O 1
ATOM 1486 N N . HIS A 1 198 ? -9.706 -4.043 -10.243 1.00 96.94 198 HIS A N 1
ATOM 1487 C CA . HIS A 1 198 ? -8.634 -4.971 -9.894 1.00 96.94 198 HIS A CA 1
ATOM 1488 C C . HIS A 1 198 ? -9.182 -6.287 -9.311 1.00 96.94 198 HIS A C 1
ATOM 1490 O O . HIS A 1 198 ? -8.933 -6.614 -8.144 1.00 96.94 198 HIS A O 1
ATOM 1496 N N . PRO A 1 199 ? -9.862 -7.117 -10.125 1.00 96.69 199 PRO A N 1
ATOM 1497 C CA . PRO A 1 199 ? -10.523 -8.335 -9.648 1.00 96.69 199 PRO A CA 1
ATOM 1498 C C . PRO A 1 199 ? -9.548 -9.337 -9.011 1.00 96.69 199 PRO A C 1
ATOM 1500 O O . PRO A 1 199 ? -9.907 -10.065 -8.088 1.00 96.69 199 PRO A O 1
ATOM 1503 N N . ASP A 1 200 ? -8.292 -9.376 -9.461 1.00 95.81 200 ASP A N 1
ATOM 1504 C CA . ASP A 1 200 ? -7.256 -10.251 -8.892 1.00 95.81 200 ASP A CA 1
ATOM 1505 C C . ASP A 1 200 ? -6.875 -9.847 -7.457 1.00 95.81 200 ASP A C 1
ATOM 1507 O O . ASP A 1 200 ? -6.655 -10.702 -6.591 1.00 95.81 200 ASP A O 1
ATOM 1511 N N . TYR A 1 201 ? -6.853 -8.542 -7.184 1.00 96.56 201 TYR A N 1
ATOM 1512 C CA . TYR A 1 201 ? -6.600 -8.009 -5.854 1.00 96.56 201 TYR A CA 1
ATOM 1513 C C . TYR A 1 201 ? -7.836 -8.186 -4.972 1.00 96.56 201 TYR A C 1
ATOM 1515 O O . TYR A 1 201 ? -7.706 -8.648 -3.842 1.00 96.56 201 TYR A O 1
ATOM 1523 N N . ALA A 1 202 ? -9.040 -7.973 -5.510 1.00 98.12 202 ALA A N 1
ATOM 1524 C CA . ALA A 1 202 ? -10.280 -8.275 -4.799 1.00 98.12 202 ALA A CA 1
ATOM 1525 C C . ALA A 1 202 ? -10.335 -9.742 -4.340 1.00 98.12 202 ALA A C 1
ATOM 1527 O O . ALA A 1 202 ? -10.616 -10.012 -3.174 1.00 98.12 202 ALA A O 1
ATOM 1528 N N . ARG A 1 203 ? -9.976 -10.699 -5.213 1.00 97.31 203 ARG A N 1
ATOM 1529 C CA . ARG A 1 203 ? -9.867 -12.124 -4.842 1.00 97.31 203 ARG A CA 1
ATOM 1530 C C . ARG A 1 203 ? -8.826 -12.367 -3.752 1.00 97.31 203 ARG A C 1
ATOM 1532 O O . ARG A 1 203 ? -9.065 -13.170 -2.856 1.00 97.31 203 ARG A O 1
ATOM 1539 N N . THR A 1 204 ? -7.690 -11.676 -3.813 1.00 95.69 204 THR A N 1
ATOM 1540 C CA . THR A 1 204 ? -6.649 -11.770 -2.778 1.00 95.69 204 THR A CA 1
ATOM 1541 C C . THR A 1 204 ? -7.163 -11.254 -1.433 1.00 95.69 204 THR A C 1
ATOM 1543 O O . THR A 1 204 ? -7.009 -11.933 -0.424 1.00 95.69 204 THR A O 1
ATOM 1546 N N . LEU A 1 205 ? -7.826 -10.097 -1.413 1.00 97.31 205 LEU A N 1
ATOM 1547 C CA . LEU A 1 205 ? -8.390 -9.510 -0.199 1.00 97.31 205 LEU A CA 1
ATOM 1548 C C . LEU A 1 205 ? -9.530 -10.358 0.381 1.00 97.31 205 LEU A C 1
ATOM 1550 O O . LEU A 1 205 ? -9.565 -10.542 1.593 1.00 97.31 205 LEU A O 1
ATOM 1554 N N . ARG A 1 206 ? -10.402 -10.945 -0.454 1.00 97.75 206 ARG A N 1
ATOM 1555 C CA . ARG A 1 206 ? -11.432 -11.906 -0.003 1.00 97.75 206 ARG A CA 1
ATOM 1556 C C . ARG A 1 206 ? -10.810 -13.116 0.664 1.00 97.75 206 ARG A C 1
ATOM 1558 O O . ARG A 1 206 ? -11.180 -13.457 1.779 1.00 97.75 206 ARG A O 1
ATOM 1565 N N . ARG A 1 207 ? -9.798 -13.705 0.024 1.00 95.94 207 ARG A N 1
ATOM 1566 C CA . ARG A 1 207 ? -9.070 -14.845 0.583 1.00 95.94 207 ARG A CA 1
ATOM 1567 C C . ARG A 1 207 ? -8.461 -14.508 1.948 1.00 95.94 207 ARG A C 1
ATOM 1569 O O . ARG A 1 207 ? -8.532 -15.322 2.863 1.00 95.94 207 ARG A O 1
ATOM 1576 N N . LEU A 1 208 ? -7.916 -13.299 2.107 1.00 95.50 208 LEU A N 1
ATOM 1577 C CA . LEU A 1 208 ? -7.422 -12.820 3.400 1.00 95.50 208 LEU A CA 1
ATOM 1578 C C . LEU A 1 208 ? -8.530 -12.599 4.421 1.00 95.50 208 LEU A C 1
ATOM 1580 O O . LEU A 1 208 ? -8.317 -12.893 5.593 1.00 95.50 208 LEU A O 1
ATOM 1584 N N . ALA A 1 209 ? -9.679 -12.068 4.014 1.00 96.44 209 ALA A N 1
ATOM 1585 C CA . ALA A 1 209 ? -10.826 -11.889 4.894 1.00 96.44 209 ALA A CA 1
ATOM 1586 C C . ALA A 1 209 ? -11.368 -13.241 5.398 1.00 96.44 209 ALA A C 1
ATOM 1588 O O . ALA A 1 209 ? -11.696 -13.356 6.575 1.00 96.44 209 ALA A O 1
ATOM 1589 N N . GLU A 1 210 ? -11.397 -14.259 4.533 1.00 96.00 210 GLU A N 1
ATOM 1590 C CA . GLU A 1 210 ? -11.934 -15.599 4.811 1.00 96.00 210 GLU A CA 1
ATOM 1591 C C . GLU A 1 210 ? -10.980 -16.481 5.628 1.00 96.00 210 GLU A C 1
ATOM 1593 O O . GLU A 1 210 ? -11.399 -17.143 6.576 1.00 96.00 210 GLU A O 1
ATOM 1598 N N . HIS A 1 211 ? -9.692 -16.503 5.276 1.00 93.88 211 HIS A N 1
ATOM 1599 C CA . HIS A 1 211 ? -8.712 -17.416 5.880 1.00 93.88 211 HIS A CA 1
ATOM 1600 C C . HIS A 1 211 ? -7.767 -16.739 6.878 1.00 93.88 211 HIS A C 1
ATOM 1602 O O . HIS A 1 211 ? -6.916 -17.393 7.485 1.00 93.88 211 HIS A O 1
ATOM 1608 N N . GLY A 1 212 ? -7.919 -15.429 7.066 1.00 93.06 212 GLY A N 1
ATOM 1609 C CA . GLY A 1 212 ? -7.085 -14.634 7.949 1.00 93.06 212 GLY A CA 1
ATOM 1610 C C . GLY A 1 212 ? -5.684 -14.351 7.389 1.00 93.06 212 GLY A C 1
ATOM 1611 O O . GLY A 1 212 ? -5.298 -14.806 6.308 1.00 93.06 212 GLY A O 1
ATOM 1612 N N . PRO A 1 213 ? -4.876 -13.586 8.140 1.00 90.69 213 PRO A N 1
ATOM 1613 C CA . PRO A 1 213 ? -3.562 -13.130 7.693 1.00 90.69 213 PRO A CA 1
ATOM 1614 C C . PRO A 1 213 ? -2.541 -14.269 7.547 1.00 90.69 2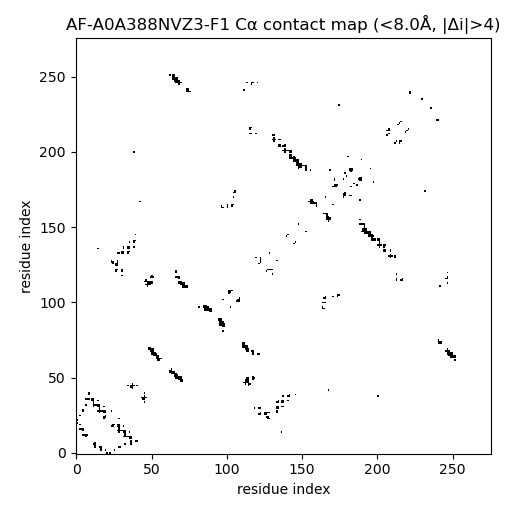13 PRO A C 1
ATOM 1616 O O . PRO A 1 213 ? -1.582 -14.131 6.790 1.00 90.69 213 PRO A O 1
ATOM 1619 N N . GLU A 1 214 ? -2.743 -15.407 8.220 1.00 87.31 214 GLU A N 1
ATOM 1620 C CA . GLU A 1 214 ? -1.868 -16.582 8.109 1.00 87.31 214 GLU A CA 1
ATOM 1621 C C . GLU A 1 214 ? -1.915 -17.237 6.726 1.00 87.31 214 GLU A C 1
ATOM 1623 O O . GLU A 1 214 ? -0.939 -17.852 6.304 1.00 87.31 214 GLU A O 1
ATOM 1628 N N . ASP A 1 215 ? -2.984 -17.047 5.955 1.00 84.44 215 ASP A N 1
ATOM 1629 C CA . ASP A 1 215 ? -3.006 -17.504 4.567 1.00 84.44 215 ASP A CA 1
ATOM 1630 C C . ASP A 1 215 ? -1.978 -16.754 3.698 1.00 84.44 215 ASP A C 1
ATOM 1632 O O . ASP A 1 215 ? -1.327 -17.344 2.844 1.00 84.44 215 ASP A O 1
ATOM 1636 N N . PHE A 1 216 ? -1.742 -15.475 3.988 1.00 81.88 216 PHE A N 1
ATOM 1637 C CA . PHE A 1 216 ? -0.628 -14.707 3.427 1.00 81.88 216 PHE A CA 1
ATOM 1638 C C . PHE A 1 216 ? 0.693 -15.162 4.062 1.00 81.88 216 PHE A C 1
ATOM 1640 O O . PHE A 1 216 ? 1.666 -15.494 3.406 1.00 81.88 216 PHE A O 1
ATOM 1647 N N . ILE A 1 217 ? 0.759 -15.182 5.390 1.00 73.56 217 ILE A N 1
ATOM 1648 C CA . ILE A 1 217 ? 2.020 -15.275 6.137 1.00 73.56 217 ILE A CA 1
ATOM 1649 C C . ILE A 1 217 ? 2.625 -16.686 6.079 1.00 73.56 217 ILE A C 1
ATOM 1651 O O . ILE A 1 217 ? 3.850 -16.804 5.955 1.00 73.56 217 ILE A O 1
ATOM 1655 N N . ALA A 1 218 ? 1.786 -17.721 6.174 1.00 60.94 218 ALA A N 1
ATOM 1656 C CA . ALA A 1 218 ? 2.139 -19.132 6.302 1.00 60.94 218 ALA A CA 1
ATOM 1657 C C . ALA A 1 218 ? 1.743 -19.975 5.075 1.00 60.94 218 ALA A C 1
ATOM 1659 O O . ALA A 1 218 ? 2.510 -20.860 4.679 1.00 60.94 218 ALA A O 1
ATOM 1660 N N . ALA A 1 219 ? 0.589 -19.724 4.442 1.00 47.44 219 ALA A N 1
ATOM 1661 C CA . ALA A 1 219 ? 0.128 -20.542 3.322 1.00 47.44 219 ALA A CA 1
ATOM 1662 C C . ALA A 1 219 ? 0.718 -20.100 1.963 1.00 47.44 219 ALA A C 1
ATOM 1664 O O . ALA A 1 219 ? 0.487 -19.024 1.433 1.00 47.44 219 ALA A O 1
ATOM 1665 N N . GLY A 1 220 ? 1.445 -21.002 1.304 1.00 41.94 220 GLY A N 1
ATOM 1666 C CA . GLY A 1 220 ? 1.294 -21.191 -0.146 1.00 41.94 220 GLY A CA 1
ATOM 1667 C C . GLY A 1 220 ? 1.754 -20.114 -1.147 1.00 41.94 220 GLY A C 1
ATOM 1668 O O . GLY A 1 220 ? 1.730 -20.408 -2.343 1.00 41.94 220 GLY A O 1
ATOM 1669 N N . TRP A 1 221 ? 2.273 -18.944 -0.767 1.00 42.62 221 TRP A N 1
ATOM 1670 C CA . TRP A 1 221 ? 2.997 -18.099 -1.741 1.00 42.62 221 TRP A CA 1
ATOM 1671 C C . TRP A 1 221 ? 4.293 -18.725 -2.255 1.00 42.62 221 TRP A C 1
ATOM 1673 O O . TRP A 1 221 ? 4.806 -18.356 -3.310 1.00 42.62 221 TRP A O 1
ATOM 1683 N N . ARG A 1 222 ? 4.780 -19.744 -1.543 1.00 43.34 222 ARG A N 1
ATOM 1684 C CA . ARG A 1 222 ? 5.932 -20.570 -1.910 1.00 43.34 222 ARG A CA 1
ATOM 1685 C C . ARG A 1 222 ? 5.758 -21.366 -3.215 1.00 43.34 222 ARG A C 1
ATOM 1687 O O . ARG A 1 222 ? 6.768 -21.837 -3.724 1.00 43.34 222 ARG A O 1
ATOM 1694 N N . ALA A 1 223 ? 4.542 -21.547 -3.751 1.00 33.25 223 ALA A N 1
ATOM 1695 C CA . ALA A 1 223 ? 4.297 -22.542 -4.811 1.00 33.25 223 ALA A CA 1
ATOM 1696 C C . ALA A 1 223 ? 3.647 -22.024 -6.113 1.00 33.25 223 ALA A C 1
ATOM 1698 O O . ALA A 1 223 ? 3.988 -22.529 -7.179 1.00 33.25 223 ALA A O 1
ATOM 1699 N N . LYS A 1 224 ? 2.741 -21.032 -6.073 1.00 36.69 224 LYS A N 1
ATOM 1700 C CA . LYS A 1 224 ? 1.944 -20.638 -7.262 1.00 36.69 224 LYS A CA 1
ATOM 1701 C C . LYS A 1 224 ? 2.455 -19.416 -8.040 1.00 36.69 224 LYS A C 1
ATOM 1703 O O . LYS A 1 224 ? 2.168 -19.319 -9.224 1.00 36.69 224 LYS A O 1
ATOM 1708 N N . TRP A 1 225 ? 3.230 -18.522 -7.420 1.00 37.91 225 TRP A N 1
ATOM 1709 C CA . TRP A 1 225 ? 3.791 -17.327 -8.087 1.00 37.91 225 TRP A CA 1
ATOM 1710 C C . TRP A 1 225 ? 5.140 -17.597 -8.776 1.00 37.91 225 TRP A C 1
ATOM 1712 O O . TRP A 1 225 ? 5.443 -17.041 -9.830 1.00 37.91 225 TRP A O 1
ATOM 1722 N N . LEU A 1 226 ? 5.939 -18.513 -8.217 1.00 36.44 226 LEU A N 1
ATOM 1723 C CA . LEU A 1 226 ? 7.259 -18.872 -8.746 1.00 36.44 226 LEU A CA 1
ATOM 1724 C C . LEU A 1 226 ? 7.259 -19.335 -10.219 1.00 36.44 226 LEU A C 1
ATOM 1726 O O . LEU A 1 226 ? 8.208 -18.979 -10.911 1.00 36.44 226 LEU A O 1
ATOM 1730 N N . PRO A 1 227 ? 6.269 -20.085 -10.745 1.00 31.73 227 PRO A N 1
ATOM 1731 C CA . PRO A 1 227 ? 6.260 -20.476 -12.157 1.00 31.73 227 PRO A CA 1
ATOM 1732 C C . PRO A 1 227 ? 6.069 -19.296 -13.121 1.00 31.73 227 PRO A C 1
ATOM 1734 O O . PRO A 1 227 ? 6.744 -19.239 -14.149 1.00 31.73 227 PRO A O 1
ATOM 1737 N N . THR A 1 228 ? 5.204 -18.333 -12.786 1.00 34.50 228 THR A N 1
ATOM 1738 C CA . THR A 1 228 ? 4.886 -17.186 -13.656 1.00 34.50 228 THR A CA 1
ATOM 1739 C C . THR A 1 228 ? 6.088 -16.254 -13.807 1.00 34.50 228 THR A C 1
ATOM 1741 O O . THR A 1 228 ? 6.359 -15.757 -14.895 1.00 34.50 228 THR A O 1
ATOM 1744 N N . CYS A 1 229 ? 6.886 -16.111 -12.749 1.00 33.22 229 CYS A N 1
ATOM 1745 C CA . CYS A 1 229 ? 8.084 -15.269 -12.748 1.00 33.22 229 CYS A CA 1
ATOM 1746 C C . CYS A 1 229 ? 9.338 -15.986 -13.261 1.00 33.22 229 CYS A C 1
ATOM 1748 O O . CYS A 1 229 ? 10.247 -15.344 -13.782 1.00 33.22 229 CYS A O 1
ATOM 1750 N N . ARG A 1 230 ? 9.368 -17.325 -13.199 1.00 34.12 230 ARG A N 1
ATOM 1751 C CA . ARG A 1 230 ? 10.394 -18.151 -13.862 1.00 34.12 230 ARG A CA 1
ATOM 1752 C C . ARG A 1 230 ? 10.336 -18.055 -15.383 1.00 34.12 230 ARG A C 1
ATOM 1754 O O . ARG A 1 230 ? 11.363 -18.218 -16.029 1.00 34.12 230 ARG A O 1
ATOM 1761 N N . ARG A 1 231 ? 9.155 -17.815 -15.967 1.00 33.41 231 ARG A N 1
ATOM 1762 C CA . ARG A 1 231 ? 8.986 -17.800 -17.431 1.00 33.41 231 ARG A CA 1
ATOM 1763 C C . ARG A 1 231 ? 9.511 -16.526 -18.098 1.00 33.41 231 ARG A C 1
ATOM 1765 O O . ARG A 1 231 ? 9.774 -16.553 -19.293 1.00 33.41 231 ARG A O 1
ATOM 1772 N N . THR A 1 232 ? 9.682 -15.439 -17.346 1.00 35.47 232 THR A N 1
ATOM 1773 C CA . THR A 1 232 ? 10.142 -14.135 -17.857 1.00 35.47 232 THR A CA 1
ATOM 1774 C C . THR A 1 232 ? 11.626 -13.850 -17.599 1.00 35.47 232 THR A C 1
ATOM 1776 O O . THR A 1 232 ? 12.103 -12.794 -17.991 1.00 35.47 232 THR A O 1
ATOM 1779 N N . ALA A 1 233 ? 12.362 -14.770 -16.964 1.00 36.41 233 ALA A N 1
ATOM 1780 C CA . ALA A 1 233 ? 13.805 -14.663 -16.729 1.00 36.41 233 ALA A CA 1
ATOM 1781 C C . ALA A 1 233 ? 14.489 -16.010 -17.046 1.00 36.41 233 ALA A C 1
ATOM 1783 O O . ALA A 1 233 ? 14.557 -16.883 -16.172 1.00 36.41 233 ALA A O 1
ATOM 1784 N N . PRO A 1 234 ? 14.972 -16.232 -18.284 1.00 28.62 234 PRO A N 1
ATOM 1785 C CA . PRO A 1 234 ? 15.681 -17.458 -18.634 1.00 28.62 234 PRO A CA 1
ATOM 1786 C C . PRO A 1 234 ? 16.980 -17.551 -17.815 1.00 28.62 234 PRO A C 1
ATOM 1788 O O . PRO A 1 234 ? 17.861 -16.713 -17.967 1.00 28.62 234 PRO A O 1
ATOM 1791 N N . GLY A 1 235 ? 17.100 -18.551 -16.929 1.00 34.34 235 GLY A N 1
ATOM 1792 C CA . GLY A 1 235 ? 18.380 -18.914 -16.292 1.00 34.34 235 GLY A CA 1
ATOM 1793 C C . GLY A 1 235 ? 18.393 -19.126 -14.771 1.00 34.34 235 GLY A C 1
ATOM 1794 O O . GLY A 1 235 ? 19.348 -19.709 -14.261 1.00 34.34 235 GLY A O 1
ATOM 1795 N N . SER A 1 236 ? 17.365 -18.737 -14.008 1.00 34.41 236 SER A N 1
ATOM 1796 C CA . SER A 1 236 ? 17.440 -18.815 -12.536 1.00 34.41 236 SER A CA 1
ATOM 1797 C C . SER A 1 236 ? 16.947 -20.159 -11.959 1.00 34.41 236 SER A C 1
ATOM 1799 O O . SER A 1 236 ? 15.754 -20.438 -11.818 1.00 34.41 236 SER A O 1
ATOM 1801 N N . ARG A 1 237 ? 17.888 -21.032 -11.569 1.00 29.94 237 ARG A N 1
ATOM 1802 C CA . ARG A 1 237 ? 17.611 -22.235 -10.759 1.00 29.94 237 ARG A CA 1
ATOM 1803 C C . ARG A 1 237 ? 17.567 -21.878 -9.272 1.00 29.94 237 ARG A C 1
ATOM 1805 O O . ARG A 1 237 ? 18.603 -21.963 -8.628 1.00 29.94 237 ARG A O 1
ATOM 1812 N N . GLN A 1 238 ? 16.418 -21.546 -8.677 1.00 40.81 238 GLN A N 1
ATOM 1813 C CA . GLN A 1 238 ? 16.350 -21.420 -7.205 1.00 40.81 238 GLN A CA 1
ATOM 1814 C C . GLN A 1 238 ? 15.044 -21.960 -6.602 1.00 40.81 238 GLN A C 1
ATOM 1816 O O . GLN A 1 238 ? 13.949 -21.707 -7.108 1.00 40.81 238 GLN A O 1
ATOM 1821 N N . ARG A 1 239 ? 15.166 -22.771 -5.539 1.00 31.61 239 ARG A N 1
ATOM 1822 C CA . ARG A 1 239 ? 14.074 -23.319 -4.716 1.00 31.61 239 ARG A CA 1
ATOM 1823 C C . ARG A 1 239 ? 13.945 -22.489 -3.429 1.00 31.61 239 ARG A C 1
ATOM 1825 O O . ARG A 1 239 ? 14.947 -22.201 -2.793 1.00 31.61 239 ARG A O 1
ATOM 1832 N N . THR A 1 240 ? 12.691 -22.193 -3.085 1.00 31.73 240 THR A N 1
ATOM 1833 C CA . THR A 1 240 ? 12.146 -21.784 -1.773 1.00 31.73 240 THR A CA 1
ATOM 1834 C C . THR A 1 240 ? 12.609 -20.444 -1.177 1.00 31.73 240 THR A C 1
ATOM 1836 O O . THR A 1 240 ? 13.741 -20.277 -0.747 1.00 31.73 240 THR A O 1
ATOM 1839 N N . TRP A 1 241 ? 11.658 -19.506 -1.082 1.00 42.69 241 TRP A N 1
ATOM 1840 C CA . TRP A 1 241 ? 11.798 -18.189 -0.456 1.00 42.69 241 TRP A CA 1
ATOM 1841 C C . TRP A 1 241 ? 11.233 -18.170 0.979 1.00 42.69 241 TRP A C 1
ATOM 1843 O O . TRP A 1 241 ? 10.204 -18.797 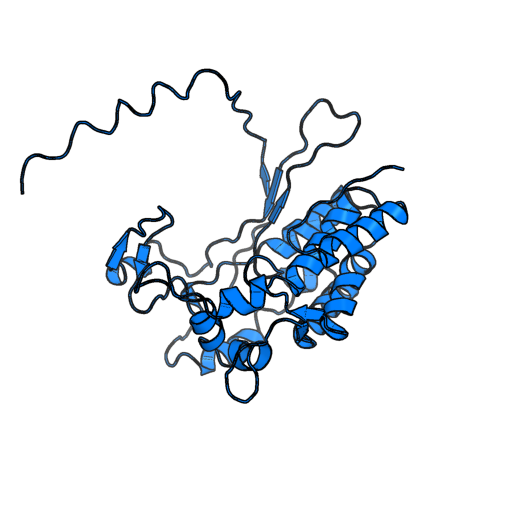1.256 1.00 42.69 241 TRP A O 1
ATOM 1853 N N . LEU A 1 242 ? 11.866 -17.342 1.820 1.00 37.62 242 LEU A N 1
ATOM 1854 C CA . LEU A 1 242 ? 11.419 -16.742 3.092 1.00 37.62 242 LEU A CA 1
ATOM 1855 C C . LEU A 1 242 ? 12.018 -17.297 4.394 1.00 37.62 242 LEU A C 1
ATOM 1857 O O . LEU A 1 242 ? 11.773 -18.438 4.788 1.00 37.62 242 LEU A O 1
ATOM 1861 N N . ALA A 1 243 ? 12.700 -16.380 5.093 1.00 34.75 243 ALA A N 1
ATOM 1862 C CA . ALA A 1 243 ? 13.040 -16.426 6.509 1.00 34.75 243 ALA A CA 1
ATOM 1863 C C . ALA A 1 243 ? 11.835 -16.019 7.380 1.00 34.75 243 ALA A C 1
ATOM 1865 O O . ALA A 1 243 ? 11.095 -15.084 7.067 1.00 34.75 243 ALA A O 1
ATOM 1866 N N . THR A 1 244 ? 11.659 -16.713 8.499 1.00 38.06 244 THR A N 1
ATOM 1867 C CA . THR A 1 244 ? 10.563 -16.531 9.457 1.00 38.06 244 THR A CA 1
ATOM 1868 C C . THR A 1 244 ? 10.866 -15.357 10.400 1.00 38.06 244 THR A C 1
ATOM 1870 O O . THR A 1 244 ? 11.481 -15.554 11.445 1.00 38.06 244 THR A O 1
ATOM 1873 N N . LYS A 1 245 ? 10.463 -14.120 10.072 1.00 45.78 245 LYS A N 1
ATOM 1874 C CA . LYS A 1 245 ? 10.485 -13.000 11.040 1.00 45.78 245 LYS A CA 1
ATOM 1875 C C . LYS A 1 245 ? 9.074 -12.485 11.345 1.00 45.78 245 LYS A C 1
ATOM 1877 O O . LYS A 1 245 ? 8.271 -12.266 10.442 1.00 45.78 245 LYS A O 1
ATOM 1882 N N . ARG A 1 246 ? 8.778 -12.327 12.642 1.00 48.25 246 ARG A N 1
ATOM 1883 C CA . ARG A 1 246 ? 7.539 -11.731 13.181 1.00 48.25 246 ARG A CA 1
ATOM 1884 C C . ARG A 1 246 ? 7.623 -10.198 13.151 1.00 48.25 246 ARG A C 1
ATOM 1886 O O . ARG A 1 246 ? 8.730 -9.660 13.139 1.00 48.25 246 ARG A O 1
ATOM 1893 N N . ALA A 1 247 ? 6.471 -9.518 13.180 1.00 48.53 247 ALA A N 1
ATOM 1894 C CA . ALA A 1 247 ? 6.416 -8.078 13.451 1.00 48.53 247 ALA A CA 1
ATOM 1895 C C . ALA A 1 247 ? 7.119 -7.780 14.786 1.00 48.53 247 ALA A C 1
ATOM 1897 O O . ALA A 1 247 ? 6.993 -8.547 15.746 1.00 48.53 247 ALA A O 1
ATOM 1898 N N . GLN A 1 248 ? 7.905 -6.708 14.823 1.00 53.12 248 GLN A N 1
ATOM 1899 C CA . GLN A 1 248 ? 8.746 -6.367 15.963 1.00 53.12 248 GLN A CA 1
ATOM 1900 C C . GLN A 1 248 ? 8.102 -5.245 16.762 1.00 53.12 248 GLN A C 1
ATOM 1902 O O . GLN A 1 248 ? 7.635 -4.260 16.198 1.00 53.12 248 GLN A O 1
ATOM 1907 N N . LEU A 1 249 ? 8.126 -5.376 18.085 1.00 57.34 249 LEU A N 1
ATOM 1908 C CA . LEU A 1 249 ? 7.893 -4.237 18.957 1.00 57.34 249 LEU A CA 1
ATOM 1909 C C . LEU A 1 249 ? 9.218 -3.537 19.197 1.00 57.34 249 LEU A C 1
ATOM 1911 O O . LEU A 1 249 ? 10.189 -4.182 19.599 1.00 57.34 249 LEU A O 1
ATOM 1915 N N . ARG A 1 250 ? 9.253 -2.226 18.977 1.00 61.50 250 ARG A N 1
ATOM 1916 C CA . ARG A 1 250 ? 10.429 -1.418 19.297 1.00 61.50 250 ARG A CA 1
ATOM 1917 C C . ARG A 1 250 ? 10.096 -0.363 20.346 1.00 61.50 250 ARG A C 1
ATOM 1919 O O . ARG A 1 250 ? 9.043 0.276 20.247 1.00 61.50 250 ARG A O 1
ATOM 1926 N N . PRO A 1 251 ? 10.975 -0.155 21.344 1.00 55.53 251 PRO A N 1
ATOM 1927 C CA . PRO A 1 251 ? 10.863 1.002 22.213 1.00 55.53 251 PRO A CA 1
ATOM 1928 C C . PRO A 1 251 ? 11.026 2.272 21.372 1.00 55.53 251 PRO A C 1
ATOM 1930 O O . PRO A 1 251 ? 11.851 2.333 20.458 1.00 55.53 251 PRO A O 1
ATOM 1933 N N . ARG A 1 252 ? 10.225 3.293 21.668 1.00 47.72 252 ARG A N 1
ATOM 1934 C CA . ARG A 1 252 ? 10.312 4.583 20.985 1.00 47.72 252 ARG A CA 1
ATOM 1935 C C . ARG A 1 252 ? 11.535 5.343 21.502 1.00 47.72 252 ARG A C 1
ATOM 1937 O O . ARG A 1 252 ? 11.628 5.610 22.695 1.00 47.72 252 ARG A O 1
ATOM 1944 N N . SER A 1 253 ? 12.452 5.733 20.618 1.00 48.34 253 SER A N 1
ATOM 1945 C CA . SER A 1 253 ? 13.511 6.685 20.963 1.00 48.34 253 SER A CA 1
ATOM 1946 C C . SER A 1 253 ? 12.934 8.102 20.943 1.00 48.34 253 SER A C 1
ATOM 1948 O O . SER A 1 253 ? 12.630 8.633 19.875 1.00 48.34 253 SER A O 1
ATOM 1950 N N . SER A 1 254 ? 12.745 8.720 22.107 1.00 42.56 254 SER A N 1
ATOM 1951 C CA . SER A 1 254 ? 12.406 10.141 22.195 1.00 42.56 254 SER A CA 1
ATOM 1952 C C . SER A 1 254 ? 13.686 10.974 22.157 1.00 42.56 254 SER A C 1
ATOM 1954 O O . SER A 1 254 ? 14.415 11.045 23.144 1.00 42.56 254 SER A O 1
ATOM 1956 N N . THR A 1 255 ? 13.967 11.624 21.033 1.00 37.44 255 THR A N 1
ATOM 1957 C CA . THR A 1 255 ? 14.880 12.771 21.002 1.00 37.44 255 THR A CA 1
ATOM 1958 C C . THR A 1 255 ? 14.052 14.034 21.187 1.00 37.44 255 THR A C 1
ATOM 1960 O O . THR A 1 255 ? 13.234 14.382 20.340 1.00 37.44 255 THR A O 1
ATOM 1963 N N . THR A 1 256 ? 14.250 14.736 22.300 1.00 33.12 256 THR A N 1
ATOM 1964 C CA . THR A 1 256 ? 13.765 16.107 22.476 1.00 33.12 256 THR A CA 1
ATOM 1965 C C . THR A 1 256 ? 14.450 16.983 21.427 1.00 33.12 256 THR A C 1
ATOM 1967 O O . THR A 1 256 ? 15.648 17.255 21.502 1.00 33.12 256 THR A O 1
ATOM 1970 N N . ALA A 1 257 ? 13.701 17.380 20.398 1.00 34.06 257 ALA A N 1
ATOM 1971 C CA . ALA A 1 257 ? 14.151 18.279 19.343 1.00 34.06 257 ALA A CA 1
ATOM 1972 C C . ALA A 1 257 ? 14.177 19.727 19.854 1.00 34.06 257 ALA A C 1
ATOM 1974 O O . ALA A 1 257 ? 13.368 20.564 19.479 1.00 34.06 257 ALA A O 1
ATOM 1975 N N . ALA A 1 258 ? 15.123 20.016 20.737 1.00 31.12 258 ALA A N 1
ATOM 1976 C CA . ALA A 1 258 ? 15.608 21.356 21.009 1.00 31.12 258 ALA A CA 1
ATOM 1977 C C . ALA A 1 258 ? 17.084 21.197 21.388 1.00 31.12 258 ALA A C 1
ATOM 1979 O O . ALA A 1 258 ? 17.429 20.310 22.164 1.00 31.12 258 ALA A O 1
ATOM 1980 N N . THR A 1 259 ? 17.970 22.037 20.856 1.00 29.11 259 THR A N 1
ATOM 1981 C CA . THR A 1 259 ? 19.418 22.116 21.182 1.00 29.11 259 THR A CA 1
ATOM 1982 C C . THR A 1 259 ? 20.447 21.254 20.415 1.00 29.11 259 THR A C 1
ATOM 1984 O O . THR A 1 259 ? 21.600 21.217 20.836 1.00 29.11 259 THR A O 1
ATOM 1987 N N . LYS A 1 260 ? 20.149 20.624 19.261 1.00 29.27 260 LYS A N 1
ATOM 1988 C CA . LYS A 1 260 ? 21.205 19.948 18.444 1.00 29.27 260 LYS A CA 1
ATOM 1989 C C . LYS A 1 260 ? 21.229 20.254 16.938 1.00 29.27 260 LYS A C 1
ATOM 1991 O O . LYS A 1 260 ? 21.944 19.588 16.198 1.00 29.27 260 LYS A O 1
ATOM 1996 N N . SER A 1 261 ? 20.530 21.284 16.466 1.00 29.80 261 SER A N 1
ATOM 1997 C CA . SER A 1 261 ? 20.536 21.666 15.042 1.00 29.80 261 SER A CA 1
ATOM 1998 C C . SER A 1 261 ? 21.704 22.574 14.614 1.00 29.80 261 SER A C 1
ATOM 2000 O O . SER A 1 261 ? 21.874 22.798 13.422 1.00 29.80 261 SER A O 1
ATOM 2002 N N . SER A 1 262 ? 22.562 23.057 15.525 1.00 30.89 262 SER A N 1
ATOM 2003 C CA . SER A 1 262 ? 23.633 24.016 15.177 1.00 30.89 262 SER A CA 1
ATOM 2004 C C . SER A 1 262 ? 25.068 23.463 15.166 1.00 30.89 262 SER A C 1
ATOM 2006 O O . SER A 1 262 ? 25.972 24.166 14.717 1.00 30.89 262 SER A O 1
ATOM 2008 N N . GLN A 1 263 ? 25.318 22.220 15.602 1.00 31.91 263 GLN A N 1
ATOM 2009 C CA . GLN A 1 263 ? 26.692 21.687 15.725 1.00 31.91 263 GLN A CA 1
ATOM 2010 C C . GLN A 1 263 ? 27.072 20.575 14.735 1.00 31.91 263 GLN A C 1
ATOM 2012 O O . GLN A 1 263 ? 28.262 20.318 14.557 1.00 31.91 263 GLN A O 1
ATOM 2017 N N . ILE A 1 264 ? 26.114 19.946 14.048 1.00 35.31 264 ILE A N 1
ATOM 2018 C CA . ILE A 1 264 ? 26.415 18.822 13.140 1.00 35.31 264 ILE A CA 1
ATOM 2019 C C . ILE A 1 264 ? 26.867 19.308 11.747 1.00 35.31 264 ILE A C 1
ATOM 2021 O O . ILE A 1 264 ? 27.735 18.686 11.143 1.00 35.31 264 ILE A O 1
ATOM 2025 N N . ASN A 1 265 ? 26.426 20.487 11.291 1.00 31.09 265 ASN A N 1
ATOM 2026 C CA . ASN A 1 265 ? 26.758 21.004 9.952 1.00 31.09 265 ASN A CA 1
ATOM 2027 C C . ASN A 1 265 ? 28.151 21.654 9.798 1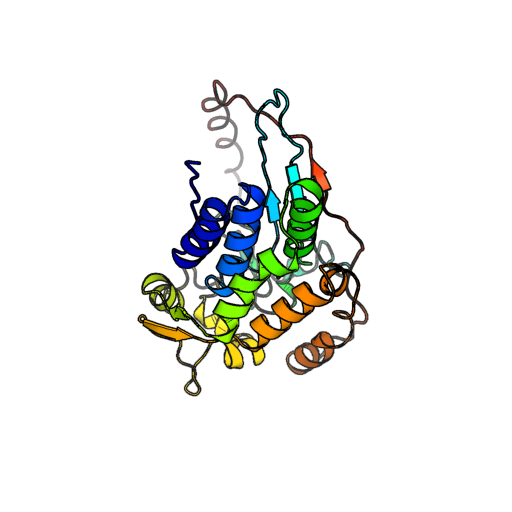.00 31.09 265 ASN A C 1
ATOM 2029 O O . ASN A 1 265 ? 28.495 22.090 8.706 1.00 31.09 265 ASN A O 1
ATOM 2033 N N . ARG A 1 266 ? 28.979 21.733 10.854 1.00 32.19 266 ARG A N 1
ATOM 2034 C CA . ARG A 1 266 ? 30.333 22.336 10.772 1.00 32.19 266 ARG A CA 1
ATOM 2035 C C . ARG A 1 266 ? 31.498 21.349 10.896 1.00 32.19 266 ARG A C 1
ATOM 2037 O O . ARG A 1 266 ? 32.641 21.773 10.771 1.00 32.19 266 ARG A O 1
ATOM 2044 N N . ARG A 1 267 ? 31.256 20.053 11.139 1.00 32.03 267 ARG A N 1
ATOM 2045 C CA . ARG A 1 267 ? 32.340 19.078 11.402 1.00 32.03 267 ARG A CA 1
ATOM 2046 C C . ARG A 1 267 ? 32.650 18.093 10.270 1.00 32.03 267 ARG A C 1
ATOM 2048 O O . ARG A 1 267 ? 33.683 17.441 10.348 1.00 32.03 267 ARG A O 1
ATOM 2055 N N . THR A 1 268 ? 31.851 18.029 9.207 1.00 32.91 268 THR A N 1
ATOM 2056 C CA . THR A 1 268 ? 32.064 17.082 8.088 1.00 32.91 268 THR A CA 1
ATOM 2057 C C . THR A 1 268 ? 32.410 17.733 6.744 1.00 32.91 268 THR A C 1
ATOM 2059 O O . THR A 1 268 ? 32.758 17.023 5.810 1.00 32.91 268 THR A O 1
ATOM 2062 N N . ALA A 1 269 ? 32.427 19.066 6.641 1.00 31.58 269 ALA A N 1
ATOM 2063 C CA . ALA A 1 269 ? 32.729 19.782 5.391 1.00 31.58 269 ALA A CA 1
ATOM 2064 C C . ALA A 1 269 ? 34.218 20.153 5.193 1.00 31.58 269 ALA A C 1
ATOM 2066 O O . ALA A 1 269 ? 34.552 20.943 4.316 1.00 31.58 269 ALA A O 1
ATOM 2067 N N . GLY A 1 270 ? 35.140 19.621 6.000 1.00 31.59 270 GLY A N 1
ATOM 2068 C CA . GLY A 1 270 ? 36.534 20.070 5.987 1.00 31.59 270 GLY A CA 1
ATOM 2069 C C . GLY A 1 270 ? 37.518 18.974 6.343 1.00 31.59 270 GLY A C 1
ATOM 2070 O O . GLY A 1 270 ? 38.088 19.019 7.426 1.00 31.59 270 GLY A O 1
ATOM 2071 N N . ARG A 1 271 ? 37.679 17.989 5.454 1.00 30.94 271 ARG A N 1
ATOM 2072 C CA . ARG A 1 271 ? 38.839 17.084 5.315 1.00 30.94 271 ARG A CA 1
ATOM 2073 C C . ARG A 1 271 ? 38.450 16.013 4.295 1.00 30.94 271 ARG A C 1
ATOM 2075 O O . ARG A 1 271 ? 37.846 15.037 4.696 1.00 30.94 271 ARG A O 1
ATOM 2082 N N . HIS A 1 272 ? 38.778 16.221 3.018 1.00 31.44 272 HIS A N 1
ATOM 2083 C CA . HIS A 1 272 ? 39.094 15.204 1.985 1.00 31.44 272 HIS A CA 1
ATOM 2084 C C . HIS A 1 272 ? 38.921 15.799 0.576 1.00 31.44 272 HIS A C 1
ATOM 2086 O O . HIS A 1 272 ? 38.129 15.333 -0.225 1.00 31.44 272 HIS A O 1
ATOM 2092 N N . TRP A 1 273 ? 39.689 16.853 0.289 1.00 29.72 273 TRP A N 1
ATOM 2093 C CA . TRP A 1 273 ? 39.980 17.309 -1.074 1.00 29.72 273 TRP A CA 1
ATOM 2094 C C . TRP A 1 273 ? 41.429 17.790 -1.114 1.00 29.72 273 TRP A C 1
ATOM 2096 O O . TRP A 1 273 ? 41.701 18.987 -1.103 1.00 29.72 273 TRP A O 1
ATOM 2106 N N . ARG A 1 274 ? 42.371 16.843 -1.054 1.00 27.64 274 ARG A N 1
ATOM 2107 C CA . ARG A 1 274 ? 43.748 17.013 -1.541 1.00 27.64 274 ARG A CA 1
ATOM 2108 C C . ARG A 1 274 ? 44.290 15.648 -1.968 1.00 27.64 274 ARG A C 1
ATOM 2110 O O . ARG A 1 274 ? 44.543 14.813 -1.105 1.00 27.64 274 ARG A O 1
ATOM 2117 N N . LYS A 1 275 ? 44.565 15.552 -3.273 1.00 30.39 275 LYS A N 1
ATOM 2118 C CA . LYS A 1 275 ? 45.324 14.548 -4.042 1.00 30.39 275 LYS A CA 1
ATOM 2119 C C . LYS A 1 275 ? 44.475 13.586 -4.886 1.00 30.39 275 LYS A C 1
ATOM 2121 O O . LYS A 1 275 ? 43.764 12.753 -4.334 1.00 30.39 275 LYS A O 1
ATOM 2126 N N . PHE A 1 276 ? 44.748 13.706 -6.191 1.00 34.50 276 PHE A N 1
ATOM 2127 C CA . PHE A 1 276 ? 44.220 13.035 -7.383 1.00 34.50 276 PHE A CA 1
ATOM 2128 C C . PHE A 1 276 ? 42.906 13.595 -7.916 1.00 34.50 276 PHE A C 1
ATOM 2130 O O . PHE A 1 276 ? 41.889 13.544 -7.197 1.00 34.50 276 PHE A O 1
#

Solvent-accessible surface area (backbone atoms only — not comparable to full-atom values): 16578 Å² total; per-residue (Å²): 127,95,80,87,72,85,58,97,49,67,69,18,28,50,56,14,46,50,32,39,76,71,70,40,51,76,50,34,13,47,51,21,17,51,44,26,36,24,64,79,37,71,91,81,40,32,72,71,30,52,34,76,45,82,55,78,61,91,94,57,89,67,78,51,61,26,44,42,7,61,56,38,81,47,76,83,68,57,100,62,77,54,65,91,35,59,73,46,74,32,91,89,71,75,61,59,32,34,57,92,29,38,69,75,47,66,78,75,39,58,48,44,55,12,20,52,56,29,52,47,52,46,44,75,74,63,30,89,65,58,70,38,66,38,39,44,64,25,25,47,45,22,50,75,35,48,61,37,46,59,69,59,34,48,50,47,66,44,77,48,97,42,93,67,50,77,26,56,44,54,56,37,63,70,41,73,67,42,32,68,67,64,30,47,99,88,67,45,71,65,48,57,66,42,76,47,60,37,58,72,55,16,52,52,46,45,50,37,38,74,63,34,60,52,43,69,77,70,41,66,67,75,65,70,55,57,61,70,59,50,72,78,45,91,82,81,89,80,84,84,79,75,71,96,74,78,63,38,77,39,83,76,84,83,75,76,93,68,93,68,87,82,66,67,85,76,72,77,86,79,86,89,89,82,86,134

Sequence (276 aa):
MPGMIVAPQPMAVEEGAKVLAAGGNAFDAAVTAAAVQGVIDPHSCGLGGYLVLTAHRTGQTAPEPIIDAPATAGSLVTADMWQDEILSANPTGWGYFLKDKVNDNGYRSICVPGMVRGLAEIVRRYCTRPWSDLLQPAVRIADEGWPISAGKAASWKEPADYPEDSTLREKLHTTAESRRVWLKPDGSTYEAGERFQHPDYARTLRRLAEHGPEDFIAAGWRAKWLPTCRRTAPGSRQRTWLATKRAQLRPRSSTTAATKSSQINRRTAGRHWRKF

pLDDT: mean 81.74, std 23.82, range [27.64, 98.75]

Secondary structure (DSSP, 8-state):
-------SSHHHHHHHHHHHHTT--HHHHHHHHHHHHHHH-TTT-STTS-EEE----TT-SSPPPEEEE--BPPTT--TTTTGGGEEEE-TTSSSEEEGGGTTTSSGGGPPBP-HHHHHHHHHHHH--S-HHHHHHHHHHHHHH-EEPPHHHHHHTTPPPSSTTSPPHHHHHHHSHHHHHHHB-TTSPBPPTT-EE--HHHHHHHHHHHHH-HHHHHTSSHHHHSHHHHHTTSTT----------PPEEE-------SS-SSSGGGSSSSS-----

Nearest PDB structures (foldseek):
  2v36-assembly1_A  TM=8.957E-01  e=1.937E-16  Bacillus subtilis
  5y9b-assembly1_A  TM=9.195E-01  e=5.796E-16  Bacillus licheniformis
  3g9k-assembly2_D  TM=9.330E-01  e=1.864E-14  Bacillus anthracis
  3ga9-assembly1_L  TM=8.624E-01  e=9.079E-14  Bacillus anthracis
  5hft-assembly2_C  TM=8.696E-01  e=1.885E-13  Klebsiella pneumoniae subsp. pneumoniae MGH 78578

Radius of gyration: 21.39 Å; Cα contacts (8 Å, |Δi|>4): 376; chains: 1; bounding box: 66×47×57 Å